Protein AF-0000000067517706 (afdb_homodimer)

Sequence (362 aa):
MAIKEAVRTGGRSARVQESIHRAVRDLLEAHDRAALSVPMIAAQAGVTPSTIYRRWGDLTTLLADAAIERLRPDTPIDQGSLRQDLLSWSEMYLDEMSSAPGRALMRDVAASTSGCVGKCAAMVREQLQIMIDRATERGEASPTADDLIDAIVAPMIYRILYSEAAPTLERVHQWVNRCLGMAIKEAVRTGGRSARVQESIHRAVRDLLEAHDRAALSVPMIAAQAGVTPSTIYRRWGDLTTLLADAAIERLRPDTPIDQGSLRQDLLSWSEMYLDEMSSAPGRALMRDVAASTSGCVGKCAAMVREQLQIMIDRATERGEASPTADDLIDAIVAPMIYRILYSEAAPTLERVHQWVNRCLG

Secondary structure (DSSP, 8-state):
--------HHHHHHHHHHHHHHHHHHHHHHS-GGG--HHHHHHHHTS-HHHHHHHHSSHHHHHHHHHHHHT-PPPPP--SSHHHHHHHHHHHHHHHHHSHHHHHHHHHHHH--STTHHHHHHHHHHHHHHHHHHHHHTT-----HHHHIIIIIHHHHHHHHHSSSPPPHHHHHHHHHHHH-/--------HHHHHHHHHHHHHHHHHHHHHHS-GGG--HHHHHHHHTS-HHHHHHHHSSHHHHHHHHHHHHTPPPPPP--SSHHHHHHHHHHHHHHHHHSHHHHHHHHHHHH--STTHHHHHHHHHHHHHHHHHHHHHTT-----HHHHIIIIIHHHHHHHHHSSSPPPHHHHHHHHHHHH-

Structure (mmCIF, N/CA/C/O backbone):
data_AF-0000000067517706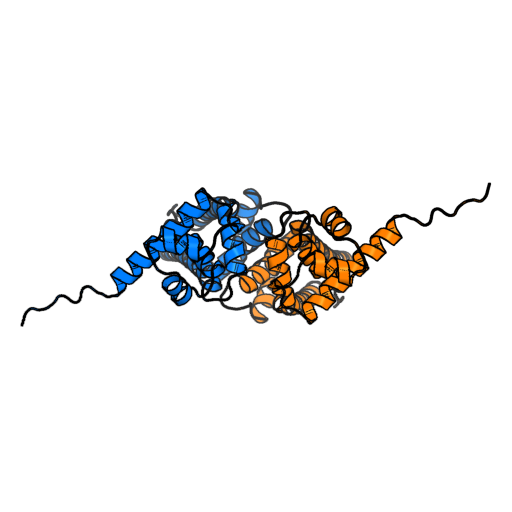-model_v1
#
loop_
_entity.id
_entity.type
_entity.pdbx_description
1 polymer 'Transcriptional regulator, putative'
#
loop_
_atom_site.group_PDB
_atom_site.id
_atom_site.type_symbol
_atom_site.label_atom_id
_atom_site.label_alt_id
_atom_site.label_comp_id
_atom_site.label_asym_id
_atom_site.label_entity_id
_atom_site.label_seq_id
_atom_site.pdbx_PDB_ins_code
_atom_site.Cartn_x
_atom_site.Cartn_y
_atom_site.Cartn_z
_atom_site.occupancy
_atom_site.B_iso_or_equiv
_atom_site.auth_seq_id
_atom_site.auth_comp_id
_atom_site.auth_asym_id
_atom_site.auth_atom_id
_atom_site.pdbx_PDB_model_num
ATOM 1 N N . MET A 1 1 ? -52.844 5.895 24.047 1 34.03 1 MET A N 1
ATOM 2 C CA . MET A 1 1 ? -51.406 6.188 24.141 1 34.03 1 MET A CA 1
ATOM 3 C C . MET A 1 1 ? -50.812 6.375 22.75 1 34.03 1 MET A C 1
ATOM 5 O O . MET A 1 1 ? -50.938 5.504 21.891 1 34.03 1 MET A O 1
ATOM 9 N N . ALA A 1 2 ? -50.656 7.57 22.25 1 35.88 2 ALA A N 1
ATOM 10 C CA . ALA A 1 2 ? -50.125 7.867 20.922 1 35.88 2 ALA A CA 1
ATOM 11 C C . ALA A 1 2 ? -48.844 7.086 20.656 1 35.88 2 ALA A C 1
ATOM 13 O O . ALA A 1 2 ? -47.969 6.98 21.516 1 35.88 2 ALA A O 1
ATOM 14 N N . ILE A 1 3 ? -48.812 6.059 20 1 33.69 3 ILE A N 1
ATOM 15 C CA . ILE A 1 3 ? -47.656 5.277 19.547 1 33.69 3 ILE A CA 1
ATOM 16 C C . ILE A 1 3 ? -46.625 6.199 18.891 1 33.69 3 ILE A C 1
ATOM 18 O O . ILE A 1 3 ? -46.875 6.781 17.844 1 33.69 3 ILE A O 1
ATOM 22 N N . LYS A 1 4 ? -46.062 7.207 19.594 1 37.25 4 LYS A N 1
ATOM 23 C CA . LYS A 1 4 ? -44.906 7.961 19.094 1 37.25 4 LYS A CA 1
ATOM 24 C C . LYS A 1 4 ? -44 7.082 18.234 1 37.25 4 LYS A C 1
ATOM 26 O O . LYS A 1 4 ? -43.469 6.094 18.719 1 37.25 4 LYS A O 1
ATOM 31 N N . GLU A 1 5 ? -44.281 6.785 17.078 1 35.19 5 GLU A N 1
ATOM 32 C CA . GLU A 1 5 ? -43.438 6.098 16.109 1 35.19 5 GLU A CA 1
ATOM 33 C C . GLU A 1 5 ? -41.969 6.508 16.281 1 35.19 5 GLU A C 1
ATOM 35 O O . GLU A 1 5 ? -41.656 7.695 16.219 1 35.19 5 GLU A O 1
ATOM 40 N N . ALA A 1 6 ? -41.156 5.93 17.203 1 38 6 ALA A N 1
ATOM 41 C CA . ALA A 1 6 ? -39.719 6.031 17.422 1 38 6 ALA A CA 1
ATOM 42 C C . ALA A 1 6 ? -39 6.316 16.109 1 38 6 ALA A C 1
ATOM 44 O O . ALA A 1 6 ? -38.938 5.469 15.219 1 38 6 ALA A O 1
ATOM 45 N N . VAL A 1 7 ? -39 7.414 15.414 1 41 7 VAL A N 1
ATOM 46 C CA . VAL A 1 7 ? -38.125 7.918 14.367 1 41 7 VAL A CA 1
ATOM 47 C C . VAL A 1 7 ? -36.688 7.387 14.594 1 41 7 VAL A C 1
ATOM 49 O O . VAL A 1 7 ? -36.062 7.684 15.617 1 41 7 VAL A O 1
ATOM 52 N N . ARG A 1 8 ? -36.25 6.227 14.32 1 43.03 8 ARG A N 1
ATOM 53 C CA . ARG A 1 8 ? -35.062 5.406 14.531 1 43.03 8 ARG A CA 1
ATOM 54 C C . ARG A 1 8 ? -33.812 6.246 14.422 1 43.03 8 ARG A C 1
ATOM 56 O O . ARG A 1 8 ? -33.594 6.949 13.43 1 43.03 8 ARG A O 1
ATOM 63 N N . THR A 1 9 ? -33.062 6.742 15.461 1 46.59 9 THR A N 1
ATOM 64 C CA . THR A 1 9 ? -31.766 7.352 15.758 1 46.59 9 THR A CA 1
ATOM 65 C C . THR A 1 9 ? -30.734 7.008 14.68 1 46.59 9 THR A C 1
ATOM 67 O O . THR A 1 9 ? -29.828 7.785 14.422 1 46.59 9 THR A O 1
ATOM 70 N N . GLY A 1 10 ? -30.797 5.84 13.969 1 54.91 10 GLY A N 1
ATOM 71 C CA . GLY A 1 10 ? -29.938 5.43 12.875 1 54.91 10 GLY A CA 1
ATOM 72 C C . GLY A 1 10 ? -30.047 6.332 11.656 1 54.91 10 GLY A C 1
ATOM 73 O O . GLY A 1 10 ? -29.062 6.566 10.961 1 54.91 10 GLY A O 1
ATOM 74 N N . GLY A 1 11 ? -31.156 6.91 11.445 1 67.88 11 GLY A N 1
ATOM 75 C CA . GLY A 1 11 ? -31.453 7.758 10.305 1 67.88 11 GLY A CA 1
ATOM 76 C C . GLY A 1 11 ? -30.797 9.117 10.383 1 67.88 11 GLY A C 1
ATOM 77 O O . GLY A 1 11 ? -30.203 9.578 9.398 1 67.88 11 GLY A O 1
ATOM 78 N N . ARG A 1 12 ? -30.891 9.727 11.617 1 70.75 12 ARG A N 1
ATOM 79 C CA . ARG A 1 12 ? -30.266 11.031 11.781 1 70.75 12 ARG A CA 1
ATOM 80 C C . ARG A 1 12 ? -28.75 10.938 11.672 1 70.75 12 ARG A C 1
ATOM 82 O O . ARG A 1 12 ? -28.109 11.758 11.008 1 70.75 12 ARG A O 1
ATOM 89 N N . SER A 1 13 ? -28.297 9.938 12.383 1 82.56 13 SER A N 1
ATOM 90 C CA . SER A 1 13 ? -26.859 9.711 12.359 1 82.56 13 SER A CA 1
ATOM 91 C C . SER A 1 13 ? -26.375 9.469 10.938 1 82.56 13 SER A C 1
ATOM 93 O O . SER A 1 13 ? -25.328 9.992 10.539 1 82.56 13 SER A O 1
ATOM 95 N N . ALA A 1 14 ? -27.219 8.797 10.242 1 86.25 14 ALA A N 1
ATOM 96 C CA . ALA A 1 14 ? -26.844 8.523 8.852 1 86.25 14 ALA A CA 1
ATOM 97 C C . ALA A 1 14 ? -26.906 9.789 8.008 1 86.25 14 ALA A C 1
ATOM 99 O O . ALA A 1 14 ? -26.062 10 7.137 1 86.25 14 ALA A O 1
ATOM 100 N N . ARG A 1 15 ? -27.844 10.57 8.266 1 87.38 15 ARG A N 1
ATOM 101 C CA . ARG A 1 15 ? -27.984 11.82 7.523 1 87.38 15 ARG A CA 1
ATOM 102 C C . ARG A 1 15 ? -26.828 12.766 7.82 1 87.38 15 ARG A C 1
ATOM 104 O O . ARG A 1 15 ? -26.297 13.422 6.914 1 87.38 15 ARG A O 1
ATOM 111 N N . VAL A 1 16 ? -26.438 12.852 9.047 1 90.81 16 VAL A N 1
ATOM 112 C CA . VAL A 1 16 ? -25.328 13.688 9.461 1 90.81 16 VAL A CA 1
ATOM 113 C C . VAL A 1 16 ? -24.031 13.195 8.812 1 90.81 16 VAL A C 1
ATOM 115 O O . VAL A 1 16 ? -23.25 13.984 8.281 1 90.81 16 VAL A O 1
ATOM 118 N N . GLN A 1 17 ? -23.875 11.906 8.797 1 91.31 17 GLN A N 1
ATOM 119 C CA . GLN A 1 17 ? -22.703 11.328 8.172 1 91.31 17 GLN A CA 1
ATOM 120 C C . GLN A 1 17 ? -22.656 11.648 6.684 1 91.31 17 GLN A C 1
ATOM 122 O O . GLN A 1 17 ? -21.594 12.008 6.152 1 91.31 17 GLN A O 1
ATOM 127 N N . GLU A 1 18 ? -23.781 11.531 6.109 1 92.69 18 GLU A N 1
ATOM 128 C CA . GLU A 1 18 ? -23.859 11.828 4.68 1 92.69 18 GLU A CA 1
ATOM 129 C C . GLU A 1 18 ? -23.531 13.289 4.398 1 92.69 18 GLU A C 1
ATOM 131 O O . GLU A 1 18 ? -22.844 13.602 3.426 1 92.69 18 GLU A O 1
ATOM 136 N N . SER A 1 19 ? -24.016 14.148 5.211 1 94.5 19 SER A N 1
ATOM 137 C CA . SER A 1 19 ? -23.734 15.57 5.035 1 94.5 19 SER A CA 1
ATOM 138 C C . SER A 1 19 ? -22.25 15.875 5.184 1 94.5 19 SER A C 1
ATOM 140 O O . SER A 1 19 ? -21.703 16.688 4.441 1 94.5 19 SER A O 1
ATOM 142 N N . ILE A 1 20 ? -21.656 15.203 6.09 1 95.94 20 ILE A N 1
ATOM 143 C CA . ILE A 1 20 ? -20.234 15.406 6.336 1 95.94 20 ILE A CA 1
ATOM 144 C C . ILE A 1 20 ? -19.438 14.836 5.168 1 95.94 20 ILE A C 1
ATOM 146 O O . ILE A 1 20 ? -18.484 15.477 4.695 1 95.94 20 ILE A O 1
ATOM 150 N N . HIS A 1 21 ? -19.812 13.703 4.684 1 95.06 21 HIS A N 1
ATOM 151 C CA . HIS A 1 21 ? -19.141 13.141 3.516 1 95.06 21 HIS A CA 1
ATOM 152 C C . HIS A 1 21 ? -19.281 14.047 2.303 1 95.06 21 HIS A C 1
ATOM 154 O O . HIS A 1 21 ? -18.328 14.25 1.552 1 95.06 21 HIS A O 1
ATOM 160 N N . ARG A 1 22 ? -20.422 14.555 2.131 1 95.19 22 ARG A N 1
ATOM 161 C CA . ARG A 1 22 ? -20.656 15.477 1.026 1 95.19 22 ARG A CA 1
ATOM 162 C C . ARG A 1 22 ? -19.797 16.734 1.169 1 95.19 22 ARG A C 1
ATOM 164 O O . ARG A 1 22 ? -19.234 17.219 0.188 1 95.19 22 ARG A O 1
ATOM 171 N N . ALA A 1 23 ? -19.719 17.234 2.35 1 96.88 23 ALA A N 1
ATOM 172 C CA . ALA A 1 23 ? -18.891 18.406 2.617 1 96.88 23 ALA A CA 1
ATOM 173 C C . ALA A 1 23 ? -17.438 18.125 2.25 1 96.88 23 ALA A C 1
ATOM 175 O O . ALA A 1 23 ? -16.766 18.969 1.646 1 96.88 23 ALA A O 1
ATOM 176 N N . VAL A 1 24 ? -16.969 16.969 2.666 1 95.5 24 VAL A N 1
ATOM 177 C CA . VAL A 1 24 ? -15.594 16.578 2.35 1 95.5 24 VAL A CA 1
ATOM 178 C C . VAL A 1 24 ? -15.391 16.578 0.836 1 95.5 24 VAL A C 1
ATOM 180 O O . VAL A 1 24 ? -14.43 17.156 0.329 1 95.5 24 VAL A O 1
ATOM 183 N N . ARG A 1 25 ? -16.297 15.984 0.111 1 92.69 25 ARG A N 1
ATOM 184 C CA . ARG A 1 25 ? -16.188 15.883 -1.342 1 92.69 25 ARG A CA 1
ATOM 185 C C . ARG A 1 25 ? -16.203 17.266 -1.986 1 92.69 25 ARG A C 1
ATOM 187 O O . ARG A 1 25 ? -15.367 17.547 -2.855 1 92.69 25 ARG A O 1
ATOM 194 N N . ASP A 1 26 ? -17.062 18.062 -1.538 1 94.88 26 ASP A N 1
ATOM 195 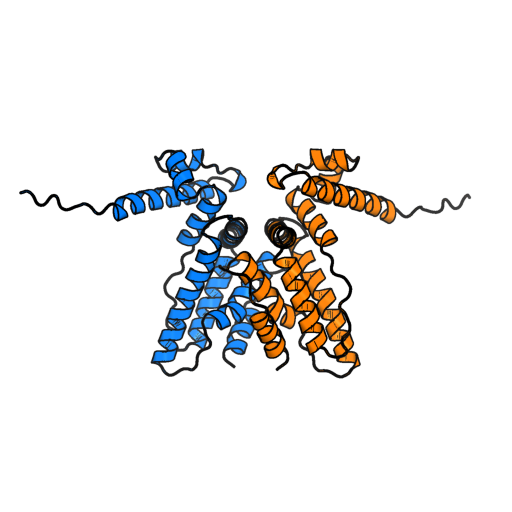C CA . ASP A 1 26 ? -17.188 19.406 -2.08 1 94.88 26 ASP A CA 1
ATOM 196 C C . ASP A 1 26 ? -15.922 20.219 -1.844 1 94.88 26 ASP A C 1
ATOM 198 O O . ASP A 1 26 ? -15.438 20.906 -2.744 1 94.88 26 ASP A O 1
ATOM 202 N N . LEU A 1 27 ? -15.422 20.156 -0.681 1 95.75 27 LEU A N 1
ATOM 203 C CA . LEU A 1 27 ? -14.227 20.906 -0.321 1 95.75 27 LEU A CA 1
ATOM 204 C C . LEU A 1 27 ? -13.016 20.422 -1.095 1 95.75 27 LEU A C 1
ATOM 206 O O . LEU A 1 27 ? -12.148 21.219 -1.482 1 95.75 27 LEU A O 1
ATOM 210 N N . LEU A 1 28 ? -12.953 19.125 -1.324 1 91 28 LEU A N 1
ATOM 211 C CA . LEU A 1 28 ? -11.82 18.562 -2.053 1 91 28 LEU A CA 1
ATOM 212 C C . LEU A 1 28 ? -11.875 18.953 -3.525 1 91 28 LEU A C 1
ATOM 214 O O . LEU A 1 28 ? -10.859 18.906 -4.227 1 91 28 LEU A O 1
ATOM 218 N N . GLU A 1 29 ? -13.023 19.219 -4.023 1 89.69 29 GLU A N 1
ATOM 219 C CA . GLU A 1 29 ? -13.164 19.719 -5.387 1 89.69 29 GLU A CA 1
ATOM 220 C C . GLU A 1 29 ? -12.672 21.156 -5.504 1 89.69 29 GLU A C 1
ATOM 222 O O . GLU A 1 29 ? -12.172 21.562 -6.555 1 89.69 29 GLU A O 1
ATOM 227 N N . ALA A 1 30 ? -12.734 21.844 -4.398 1 92.44 30 ALA A N 1
ATOM 228 C CA . ALA A 1 30 ? -12.461 23.281 -4.422 1 92.44 30 ALA A CA 1
ATOM 229 C C . ALA A 1 30 ? -11.078 23.578 -3.854 1 92.44 30 ALA A C 1
ATOM 231 O O . ALA A 1 30 ? -10.523 24.656 -4.102 1 92.44 30 ALA A O 1
ATOM 232 N N . HIS A 1 31 ? -10.562 22.703 -2.979 1 90.69 31 HIS A N 1
ATOM 233 C CA . HIS A 1 31 ? -9.312 22.922 -2.268 1 90.69 31 HIS A CA 1
ATOM 234 C C . HIS A 1 31 ? -8.375 21.734 -2.391 1 90.69 31 HIS A C 1
ATOM 236 O O . HIS A 1 31 ? -8.828 20.594 -2.584 1 90.69 31 HIS A O 1
ATOM 242 N N . ASP A 1 32 ? -7.152 22.109 -2.283 1 85.06 32 ASP A N 1
ATOM 243 C CA . ASP A 1 32 ? -6.184 21.031 -2.125 1 85.06 32 ASP A CA 1
ATOM 244 C C . ASP A 1 32 ? -6.387 20.312 -0.799 1 85.06 32 ASP A C 1
ATOM 246 O O . ASP A 1 32 ? -6.781 20.922 0.197 1 85.06 32 ASP A O 1
ATOM 250 N N . ARG A 1 33 ? -6.145 19.062 -0.827 1 83.31 33 ARG A N 1
ATOM 251 C CA . ARG A 1 33 ? -6.316 18.203 0.337 1 83.31 33 ARG A CA 1
ATOM 252 C C . ARG A 1 33 ? -5.605 18.781 1.558 1 83.31 33 ARG A C 1
ATOM 254 O O . ARG A 1 33 ? -6.145 18.75 2.668 1 83.31 33 ARG A O 1
ATOM 261 N N . ALA A 1 34 ? -4.438 19.266 1.339 1 77 34 ALA A N 1
ATOM 262 C CA . ALA A 1 34 ? -3.613 19.781 2.434 1 77 34 ALA A CA 1
ATOM 263 C C . ALA A 1 34 ? -4.254 21 3.078 1 77 34 ALA A C 1
ATOM 265 O O . ALA A 1 34 ? -3.908 21.375 4.203 1 77 34 ALA A O 1
ATOM 266 N N . ALA A 1 35 ? -5.141 21.594 2.455 1 88.12 35 ALA A N 1
ATOM 267 C CA . ALA A 1 35 ? -5.777 22.812 2.941 1 88.12 35 ALA A CA 1
ATOM 268 C C . ALA A 1 35 ? -7.023 22.5 3.766 1 88.12 35 ALA A C 1
ATOM 270 O O . ALA A 1 35 ? -7.578 23.375 4.426 1 88.12 35 ALA A O 1
ATOM 271 N N . LEU A 1 36 ? -7.422 21.266 3.725 1 92.81 36 LEU A N 1
ATOM 272 C CA . LEU A 1 36 ? -8.656 20.906 4.41 1 92.81 36 LEU A CA 1
ATOM 273 C C . LEU A 1 36 ? -8.422 20.766 5.91 1 92.81 36 LEU A C 1
ATOM 275 O O . LEU A 1 36 ? -7.379 20.25 6.336 1 92.81 36 LEU A O 1
ATOM 279 N N . SER A 1 37 ? -9.461 21.25 6.691 1 95 37 SER A N 1
ATOM 280 C CA . SER A 1 37 ? -9.445 21.078 8.141 1 95 37 SER A CA 1
ATOM 281 C C . SER A 1 37 ? -10.812 20.641 8.656 1 95 37 SER A C 1
ATOM 283 O O . SER A 1 37 ? -11.82 20.781 7.965 1 95 37 SER A O 1
ATOM 285 N N . VAL A 1 38 ? -10.789 20.156 9.844 1 95.69 38 VAL A N 1
ATOM 286 C CA . VAL A 1 38 ? -12.031 19.703 10.453 1 95.69 38 VAL A CA 1
ATOM 287 C C . VAL A 1 38 ? -12.984 20.875 10.617 1 95.69 38 VAL A C 1
ATOM 289 O O . VAL A 1 38 ? -14.172 20.781 10.281 1 95.69 38 VAL A O 1
ATOM 292 N N . PRO A 1 39 ? -12.508 22.047 11.023 1 96.62 39 PRO A N 1
ATOM 293 C CA . PRO A 1 39 ? -13.422 23.188 11.133 1 96.62 39 PRO A CA 1
ATOM 294 C C . PRO A 1 39 ? -14.039 23.578 9.797 1 96.62 39 PRO A C 1
ATOM 296 O O . PRO A 1 39 ? -15.234 23.891 9.727 1 96.62 39 PRO A O 1
ATOM 299 N N . MET A 1 40 ? -13.289 23.562 8.75 1 96.88 40 MET A N 1
ATOM 300 C CA . MET A 1 40 ? -13.797 23.844 7.41 1 96.88 40 MET A CA 1
ATOM 301 C C . MET A 1 40 ? -14.922 22.891 7.031 1 96.88 40 MET A C 1
ATOM 303 O O . MET A 1 40 ? -15.969 23.312 6.539 1 96.88 40 MET A O 1
ATOM 307 N N . ILE A 1 41 ? -14.703 21.609 7.289 1 97.62 41 ILE A N 1
ATOM 308 C CA . ILE A 1 41 ? -15.656 20.562 6.93 1 97.62 41 ILE A CA 1
ATOM 309 C C . ILE A 1 41 ? -16.922 20.688 7.773 1 97.62 41 ILE A C 1
ATOM 311 O O . ILE A 1 41 ? -18.031 20.578 7.262 1 97.62 41 ILE A O 1
ATOM 315 N N . ALA A 1 42 ? -16.719 20.922 9.047 1 97.69 42 ALA A N 1
ATOM 316 C CA . ALA A 1 42 ? -17.844 21.094 9.961 1 97.69 42 ALA A CA 1
ATOM 317 C C . ALA A 1 42 ? -18.734 22.25 9.531 1 97.69 42 ALA A C 1
ATOM 319 O O . ALA A 1 42 ? -19.953 22.109 9.492 1 97.69 42 ALA A O 1
ATOM 320 N N . ALA A 1 43 ? -18.125 23.344 9.242 1 97.38 43 ALA A N 1
ATOM 321 C CA . ALA A 1 43 ? -18.859 24.531 8.797 1 97.38 43 ALA A CA 1
ATOM 322 C C . ALA A 1 43 ? -19.656 24.234 7.535 1 97.38 43 ALA A C 1
ATOM 324 O O . ALA A 1 43 ? -20.844 24.578 7.445 1 97.38 43 ALA A O 1
ATOM 325 N N . GLN A 1 44 ? -19.047 23.609 6.594 1 96.88 44 GLN A N 1
ATOM 326 C CA . GLN A 1 44 ? -19.688 23.281 5.324 1 96.88 44 GLN A CA 1
ATOM 327 C C . GLN A 1 44 ? -20.844 22.312 5.531 1 96.88 44 GLN A C 1
ATOM 329 O O . GLN A 1 44 ? -21.859 22.391 4.828 1 96.88 44 GLN A O 1
ATOM 334 N N . ALA A 1 45 ? -20.719 21.422 6.43 1 96.88 45 ALA A N 1
ATOM 335 C CA . ALA A 1 45 ? -21.703 20.375 6.68 1 96.88 45 ALA A CA 1
ATOM 336 C C . ALA A 1 45 ? -22.797 20.875 7.625 1 96.88 45 ALA A C 1
ATOM 338 O O . ALA A 1 45 ? -23.812 20.203 7.805 1 96.88 45 ALA A O 1
ATOM 339 N N . GLY A 1 46 ? -22.562 21.969 8.297 1 96.5 46 GLY A N 1
ATOM 340 C CA . GLY A 1 46 ? -23.547 22.516 9.234 1 96.5 46 GLY A CA 1
ATOM 341 C C . GLY A 1 46 ? -23.547 21.781 10.562 1 96.5 46 GLY A C 1
ATOM 342 O O . GLY A 1 46 ? -24.625 21.547 11.141 1 96.5 46 GLY A O 1
ATOM 343 N N . VAL A 1 47 ? -22.406 21.328 10.953 1 96.75 47 VAL A N 1
ATOM 344 C CA . VAL A 1 47 ? -22.266 20.656 12.242 1 96.75 47 VAL A CA 1
ATOM 345 C C . VAL A 1 47 ? -21.125 21.281 13.039 1 96.75 47 VAL A C 1
ATOM 347 O O . VAL A 1 47 ? -20.453 22.203 12.555 1 96.75 47 VAL A O 1
ATOM 350 N N . THR A 1 48 ? -20.953 20.828 14.25 1 95.88 48 THR A N 1
ATOM 351 C CA . THR A 1 48 ? -19.828 21.281 15.062 1 95.88 48 THR A CA 1
ATOM 352 C C . THR A 1 48 ? -18.594 20.406 14.836 1 95.88 48 THR A C 1
ATOM 354 O O . THR A 1 48 ? -18.719 19.219 14.539 1 95.88 48 THR A O 1
ATOM 357 N N . PRO A 1 49 ? -17.422 21 15.016 1 96.75 49 PRO A N 1
ATOM 358 C CA . PRO A 1 49 ? -16.203 20.172 14.945 1 96.75 49 PRO A CA 1
ATOM 359 C C . PRO A 1 49 ? -16.219 19.016 15.93 1 96.75 49 PRO A C 1
ATOM 361 O O . PRO A 1 49 ? -15.711 17.938 15.617 1 96.75 49 PRO A O 1
ATOM 364 N N . SER A 1 50 ? -16.844 19.219 17.078 1 95.62 50 SER A N 1
ATOM 365 C CA . SER A 1 50 ? -16.922 18.156 18.078 1 95.62 50 SER A CA 1
ATOM 366 C C . SER A 1 50 ? -17.656 16.938 17.547 1 95.62 50 SER A C 1
ATOM 368 O O . SER A 1 50 ? -17.312 15.805 17.891 1 95.62 50 SER A O 1
ATOM 370 N N . THR A 1 51 ? -18.656 17.172 16.719 1 94.62 51 THR A N 1
ATOM 371 C CA . THR A 1 51 ? -19.406 16.094 16.078 1 94.62 51 THR A CA 1
ATOM 372 C C . THR A 1 51 ? -18.484 15.227 15.234 1 94.62 51 THR A C 1
ATOM 374 O O . THR A 1 51 ? -18.594 14 15.266 1 94.62 51 THR A O 1
ATOM 377 N N . ILE A 1 52 ? -17.562 15.836 14.516 1 94.94 52 ILE A N 1
ATOM 378 C CA . ILE A 1 52 ? -16.656 15.133 13.617 1 94.94 52 ILE A CA 1
ATOM 379 C C . ILE A 1 52 ? -15.594 14.398 14.438 1 94.94 52 ILE A C 1
ATOM 381 O O . ILE A 1 52 ? -15.305 13.227 14.18 1 94.94 52 ILE A O 1
ATOM 385 N N . TYR A 1 53 ? -15.062 15.055 15.461 1 93.56 53 TYR A N 1
ATOM 386 C CA . TYR A 1 53 ? -14.016 14.445 16.266 1 93.56 53 TYR A CA 1
ATOM 387 C C . TYR A 1 53 ? -14.547 13.25 17.047 1 93.56 53 TYR A C 1
ATOM 389 O O . TYR A 1 53 ? -13.828 12.266 17.25 1 93.56 53 TYR A O 1
ATOM 397 N N . ARG A 1 54 ? -15.789 13.367 17.453 1 92.81 54 ARG A N 1
ATOM 398 C CA . ARG A 1 54 ? -16.391 12.273 18.188 1 92.81 54 ARG A CA 1
ATOM 399 C C . ARG A 1 54 ? -16.547 11.031 17.312 1 92.81 54 ARG A C 1
ATOM 401 O O . ARG A 1 54 ? -16.344 9.906 17.766 1 92.81 54 ARG A O 1
ATOM 408 N N . ARG A 1 55 ? -16.844 11.242 16.062 1 90.62 55 ARG A N 1
ATOM 409 C CA . ARG A 1 55 ? -17.156 10.125 15.18 1 90.62 55 ARG A CA 1
ATOM 410 C C . ARG A 1 55 ? -15.898 9.562 14.531 1 90.62 55 ARG A C 1
ATOM 412 O O . ARG A 1 55 ? -15.773 8.344 14.359 1 90.62 55 ARG A O 1
ATOM 419 N N . TRP A 1 56 ? -14.93 10.398 14.164 1 91.88 56 TRP A N 1
ATOM 420 C CA . TRP A 1 56 ? -13.812 9.914 13.367 1 91.88 56 TRP A CA 1
ATOM 421 C C . TRP A 1 56 ? -12.492 10.102 14.102 1 91.88 56 TRP A C 1
ATOM 423 O O . TRP A 1 56 ? -11.477 9.508 13.734 1 91.88 56 TRP A O 1
ATOM 433 N N . GLY A 1 57 ? -12.508 10.945 15.086 1 89.81 57 GLY A N 1
ATOM 434 C CA . GLY A 1 57 ? -11.305 11.172 15.875 1 89.81 57 GLY A CA 1
ATOM 435 C C . GLY A 1 57 ? -10.336 12.141 15.219 1 89.81 57 GLY A C 1
ATOM 436 O O . GLY A 1 57 ? -9.82 13.047 15.875 1 89.81 57 GLY A O 1
ATOM 437 N N . ASP A 1 58 ? -10.047 11.977 13.898 1 88.5 58 ASP A N 1
ATOM 438 C CA . ASP A 1 58 ? -9.109 12.867 13.227 1 88.5 58 ASP A CA 1
ATOM 439 C C . ASP A 1 58 ? -9.492 13.07 11.766 1 88.5 58 ASP A C 1
ATOM 441 O O . ASP A 1 58 ? -10.367 12.367 11.242 1 88.5 58 ASP A O 1
ATOM 445 N N . LEU A 1 59 ? -8.867 14.047 11.164 1 90.62 59 LEU A N 1
ATOM 446 C CA . LEU A 1 59 ? -9.164 14.43 9.789 1 90.62 59 LEU A CA 1
ATOM 447 C C . LEU A 1 59 ? -8.859 13.281 8.828 1 90.62 59 LEU A C 1
ATOM 449 O O . LEU A 1 59 ? -9.641 13.008 7.918 1 90.62 59 LEU A O 1
ATOM 453 N N . THR A 1 60 ? -7.754 12.609 9.039 1 86.5 60 THR A N 1
ATOM 454 C CA . THR A 1 60 ? -7.309 11.555 8.133 1 86.5 60 THR A CA 1
ATOM 455 C C . THR A 1 60 ? -8.32 10.414 8.086 1 86.5 60 THR A C 1
ATOM 457 O O . THR A 1 60 ? -8.641 9.906 7.012 1 86.5 60 THR A O 1
ATOM 460 N N . THR A 1 61 ? -8.812 10.039 9.188 1 89.5 61 THR A N 1
ATOM 461 C CA . THR A 1 61 ? -9.82 8.984 9.273 1 89.5 61 THR A CA 1
ATOM 462 C C . THR A 1 61 ? -11.117 9.414 8.594 1 89.5 61 THR A C 1
ATOM 464 O O . THR A 1 61 ? -11.758 8.625 7.902 1 89.5 61 THR A O 1
ATOM 467 N N . LEU A 1 62 ? -11.484 10.633 8.812 1 92.25 62 LEU A N 1
ATOM 468 C CA . LEU A 1 62 ? -12.664 11.164 8.148 1 92.25 62 LEU A CA 1
ATOM 469 C C . LEU A 1 62 ? -12.492 11.148 6.633 1 92.25 62 LEU A C 1
ATOM 471 O O . LEU A 1 62 ? -13.383 10.695 5.91 1 92.25 62 LEU A O 1
ATOM 475 N N . LEU A 1 63 ? -11.391 11.609 6.18 1 91.19 63 LEU A N 1
ATOM 476 C CA . LEU A 1 63 ? -11.133 11.648 4.742 1 91.19 63 LEU A CA 1
ATOM 477 C C . LEU A 1 63 ? -11.133 10.25 4.148 1 91.19 63 LEU A C 1
ATOM 479 O O . LEU A 1 63 ? -11.672 10.023 3.062 1 91.19 63 LEU A O 1
ATOM 483 N N . ALA A 1 64 ? -10.516 9.328 4.828 1 89.12 64 ALA A N 1
ATOM 484 C CA . ALA A 1 64 ? -10.516 7.941 4.383 1 89.12 64 ALA A CA 1
ATOM 485 C C . ALA A 1 64 ? -11.938 7.398 4.27 1 89.12 64 ALA A C 1
ATOM 487 O O . ALA A 1 64 ? -12.289 6.77 3.268 1 89.12 64 ALA A O 1
ATOM 488 N N . ASP A 1 65 ? -12.688 7.66 5.25 1 89.81 65 ASP A N 1
ATOM 489 C CA . ASP A 1 65 ? -14.062 7.172 5.285 1 89.81 65 ASP A CA 1
ATOM 490 C C . ASP A 1 65 ? -14.891 7.777 4.152 1 89.81 65 ASP A C 1
ATOM 492 O O . ASP A 1 65 ? -15.664 7.074 3.494 1 89.81 65 ASP A O 1
ATOM 496 N N . ALA A 1 66 ? -14.75 9.039 3.955 1 90.81 66 ALA A N 1
ATOM 497 C CA . ALA A 1 66 ? -15.445 9.719 2.867 1 90.81 66 ALA A CA 1
ATOM 498 C C . ALA A 1 66 ? -15.016 9.164 1.511 1 90.81 66 ALA A C 1
ATOM 500 O O . ALA A 1 66 ? -15.836 9.016 0.604 1 90.81 66 ALA A O 1
ATOM 501 N N . ALA A 1 67 ? -13.789 8.914 1.348 1 88.56 67 ALA A N 1
ATOM 502 C CA . ALA A 1 67 ? -13.266 8.383 0.092 1 88.56 67 ALA A CA 1
ATOM 503 C C . ALA A 1 67 ? -13.797 6.98 -0.176 1 88.56 67 ALA A C 1
ATOM 505 O O . ALA A 1 67 ? -14.148 6.648 -1.312 1 88.56 67 ALA A O 1
ATOM 506 N N . ILE A 1 68 ? -13.836 6.176 0.842 1 87 68 ILE A N 1
ATOM 507 C CA . ILE A 1 68 ? -14.367 4.82 0.717 1 87 68 ILE A CA 1
ATOM 508 C C . ILE A 1 68 ? -15.812 4.875 0.233 1 87 68 ILE A C 1
ATOM 510 O O . ILE A 1 68 ? -16.203 4.125 -0.664 1 87 68 ILE A O 1
ATOM 514 N N . GLU A 1 69 ? -16.484 5.781 0.812 1 86.5 69 GLU A N 1
ATOM 515 C CA . GLU A 1 69 ? -17.891 5.934 0.419 1 86.5 69 GLU A CA 1
ATOM 516 C C . GLU A 1 69 ? -18 6.41 -1.025 1 86.5 69 GLU A C 1
ATOM 518 O O . GLU A 1 69 ? -18.859 5.93 -1.775 1 86.5 69 GLU A O 1
ATOM 523 N N . ARG A 1 70 ? -17.203 7.285 -1.365 1 83.94 70 ARG A N 1
ATOM 524 C CA . ARG A 1 70 ? -17.234 7.867 -2.703 1 83.94 70 ARG A CA 1
ATOM 525 C C . ARG A 1 70 ? -16.859 6.832 -3.76 1 83.94 70 ARG A C 1
ATOM 527 O O . ARG A 1 70 ? -17.422 6.832 -4.859 1 83.94 70 ARG A O 1
ATOM 534 N N . LEU A 1 71 ? -15.914 5.996 -3.443 1 81.88 71 LEU A N 1
ATOM 535 C CA . LEU A 1 71 ? -15.367 5.074 -4.434 1 81.88 71 LEU A CA 1
ATOM 536 C C . LEU A 1 71 ? -15.992 3.688 -4.285 1 81.88 71 LEU A C 1
ATOM 538 O O . LEU A 1 71 ? -15.445 2.703 -4.785 1 81.88 71 LEU A O 1
ATOM 542 N N . ARG A 1 72 ? -17.062 3.654 -3.488 1 79.88 72 ARG A N 1
ATOM 543 C CA . ARG A 1 72 ? -17.766 2.381 -3.363 1 79.88 72 ARG A CA 1
ATOM 544 C C . ARG A 1 72 ? -18.219 1.873 -4.727 1 79.88 72 ARG A C 1
ATOM 546 O O . ARG A 1 72 ? -18.953 2.564 -5.438 1 79.88 72 ARG A O 1
ATOM 553 N N . PRO A 1 73 ? -17.641 0.771 -5.055 1 73.44 73 PRO A N 1
ATOM 554 C CA . PRO A 1 73 ? -17.969 0.284 -6.395 1 73.44 73 PRO A CA 1
ATOM 555 C C . PRO A 1 73 ? -19.406 -0.189 -6.52 1 73.44 73 PRO A C 1
ATOM 557 O O . PRO A 1 73 ? -20.031 -0.585 -5.527 1 73.44 73 PRO A O 1
ATOM 560 N N . ASP A 1 74 ? -19.844 -0.094 -7.727 1 78.75 74 ASP A N 1
ATOM 561 C CA . ASP A 1 74 ? -21.094 -0.752 -8.062 1 78.75 74 ASP A CA 1
ATOM 562 C C . ASP A 1 74 ? -20.969 -2.271 -7.98 1 78.75 74 ASP A C 1
ATOM 564 O O . ASP A 1 74 ? -19.844 -2.799 -7.941 1 78.75 74 ASP A O 1
ATOM 568 N N . THR A 1 75 ? -22.141 -2.922 -7.828 1 85.5 75 THR A N 1
ATOM 569 C CA . THR A 1 75 ? -22.156 -4.379 -7.914 1 85.5 75 THR A CA 1
ATOM 570 C C . THR A 1 75 ? -21.453 -4.848 -9.18 1 85.5 75 THR A C 1
ATOM 572 O O . THR A 1 75 ? -21.672 -4.301 -10.266 1 85.5 75 THR A O 1
ATOM 575 N N . PRO A 1 76 ? -20.594 -5.852 -9.039 1 91.38 76 PRO A N 1
ATOM 576 C CA . PRO A 1 76 ? -19.891 -6.348 -10.227 1 91.38 76 PRO A CA 1
ATOM 577 C C . PRO A 1 76 ? -20.844 -6.844 -11.312 1 91.38 76 PRO A C 1
ATOM 579 O O . PRO A 1 76 ? -21.875 -7.445 -11 1 91.38 76 PRO A O 1
ATOM 582 N N . ILE A 1 77 ? -20.5 -6.594 -12.484 1 88.94 77 ILE A N 1
ATOM 583 C CA . ILE A 1 77 ? -21.281 -7.035 -13.633 1 88.94 77 ILE A CA 1
ATOM 584 C C . ILE A 1 77 ? -21.172 -8.555 -13.789 1 88.94 77 ILE A C 1
ATOM 586 O O . ILE A 1 77 ? -20.078 -9.109 -13.641 1 88.94 77 ILE A O 1
ATOM 590 N N . ASP A 1 78 ? -22.266 -9.133 -14.055 1 93.69 78 ASP A N 1
ATOM 591 C CA . ASP A 1 78 ? -22.281 -10.57 -14.32 1 93.69 78 ASP A CA 1
ATOM 592 C C . ASP A 1 78 ? -22.078 -10.852 -15.805 1 93.69 78 ASP A C 1
ATOM 594 O O . ASP A 1 78 ? -22.984 -10.625 -16.609 1 93.69 78 ASP A O 1
ATOM 598 N N . GLN A 1 79 ? -20.938 -11.32 -16.156 1 93.69 79 GLN A N 1
ATOM 599 C CA . GLN A 1 79 ? -20.609 -11.594 -17.547 1 93.69 79 GLN A CA 1
ATOM 600 C C . GLN A 1 79 ? -20.828 -13.07 -17.891 1 93.69 79 GLN A C 1
ATOM 602 O O . GLN A 1 79 ? -20.562 -13.5 -19 1 93.69 79 GLN A O 1
ATOM 607 N N . GLY A 1 80 ? -21.203 -13.844 -16.906 1 93.56 80 GLY A N 1
ATOM 608 C CA . GLY A 1 80 ? -21.562 -15.234 -17.172 1 93.56 80 GLY A CA 1
ATOM 609 C C . GLY A 1 80 ? -20.422 -16.203 -16.859 1 93.56 80 GLY A C 1
ATOM 610 O O . GLY A 1 80 ? -20.578 -17.406 -17.031 1 93.56 80 GLY A O 1
ATOM 611 N N . SER A 1 81 ? -19.25 -15.727 -16.562 1 96.38 81 SER A N 1
ATOM 612 C CA . SER A 1 81 ? -18.141 -16.562 -16.109 1 96.38 81 SER A CA 1
ATOM 613 C C . SER A 1 81 ? -17.266 -15.82 -15.109 1 96.38 81 SER A C 1
ATOM 615 O O . SER A 1 81 ? -17.094 -14.602 -15.195 1 96.38 81 SER A O 1
ATOM 617 N N . LEU A 1 82 ? -16.75 -16.562 -14.188 1 96.94 82 LEU A N 1
ATOM 618 C CA . LEU A 1 82 ? -15.898 -15.961 -13.164 1 96.94 82 LEU A CA 1
ATOM 619 C C . LEU A 1 82 ? -14.727 -15.227 -13.797 1 96.94 82 LEU A C 1
ATOM 621 O O . LEU A 1 82 ? -14.375 -14.125 -13.367 1 96.94 82 LEU A O 1
ATOM 625 N N . ARG A 1 83 ? -14.109 -15.875 -14.812 1 97.19 83 ARG A N 1
ATOM 626 C CA . ARG A 1 83 ? -12.969 -15.266 -15.492 1 97.19 83 ARG A CA 1
ATOM 627 C C . ARG A 1 83 ? -13.344 -13.906 -16.078 1 97.19 83 ARG A C 1
ATOM 629 O O . ARG A 1 83 ? -12.656 -12.906 -15.828 1 97.19 83 ARG A O 1
ATOM 636 N N . GLN A 1 84 ? -14.414 -13.867 -16.812 1 96.69 84 GLN A N 1
ATOM 637 C CA . GLN A 1 84 ? -14.828 -12.625 -17.438 1 96.69 84 GLN A CA 1
ATOM 638 C C . GLN A 1 84 ? -15.266 -11.594 -16.406 1 96.69 84 GLN A C 1
ATOM 640 O O . GLN A 1 84 ? -15.023 -10.398 -16.562 1 96.69 84 GLN A O 1
ATOM 645 N N . ASP A 1 85 ? -15.945 -12.039 -15.352 1 97.06 85 ASP A N 1
ATOM 646 C CA . ASP A 1 85 ? -16.312 -11.148 -14.25 1 97.06 85 ASP A CA 1
ATOM 647 C C . ASP A 1 85 ? -15.086 -10.508 -13.617 1 97.06 85 ASP A C 1
ATOM 649 O O . ASP A 1 85 ? -15.047 -9.297 -13.406 1 97.06 85 ASP A O 1
ATOM 653 N N . LEU A 1 86 ? -14.086 -11.312 -13.359 1 97.69 86 LEU A N 1
ATOM 654 C CA . LEU A 1 86 ? -12.867 -10.844 -12.703 1 97.69 86 LEU A CA 1
ATOM 655 C C . LEU A 1 86 ? -12.086 -9.906 -13.617 1 97.69 86 LEU A C 1
ATOM 657 O O . LEU A 1 86 ? -11.523 -8.906 -13.164 1 97.69 86 LEU A O 1
ATOM 661 N N . LEU A 1 87 ? -12.039 -10.234 -14.898 1 97.5 87 LEU A N 1
ATOM 662 C CA . LEU A 1 87 ? -11.336 -9.375 -15.844 1 97.5 87 LEU A CA 1
ATOM 663 C C . LEU A 1 87 ? -11.984 -7.996 -15.906 1 97.5 87 LEU A C 1
ATOM 665 O O . LEU A 1 87 ? -11.297 -6.977 -15.766 1 97.5 87 LEU A O 1
ATOM 669 N N . SER A 1 88 ? -13.297 -7.965 -16.047 1 96.12 88 SER A N 1
ATOM 670 C CA . SER A 1 88 ? -14.023 -6.703 -16.125 1 96.12 88 SER A CA 1
ATOM 671 C C . SER A 1 88 ? -13.891 -5.914 -14.82 1 96.12 88 SER A C 1
ATOM 673 O O . SER A 1 88 ? -13.625 -4.711 -14.844 1 96.12 88 SER A O 1
ATOM 675 N N . TRP A 1 89 ? -14.086 -6.566 -13.773 1 96.5 89 TRP A N 1
ATOM 676 C CA . TRP A 1 89 ? -13.992 -5.938 -12.461 1 96.5 89 TRP A CA 1
ATOM 677 C C . TRP A 1 89 ? -12.602 -5.375 -12.219 1 96.5 89 TRP A C 1
ATOM 679 O O . TRP A 1 89 ? -12.453 -4.242 -11.758 1 96.5 89 TRP A O 1
ATOM 689 N N . SER A 1 90 ? -11.57 -6.164 -12.555 1 97.25 90 SER A N 1
ATOM 690 C CA . SER A 1 90 ? -10.195 -5.746 -12.281 1 97.25 90 SER A CA 1
ATOM 691 C C . SER A 1 90 ? -9.797 -4.551 -13.141 1 97.25 90 SER A C 1
ATOM 693 O O . SER A 1 90 ? -9.023 -3.695 -12.703 1 97.25 90 SER A O 1
ATOM 695 N N . GLU A 1 91 ? -10.281 -4.488 -14.328 1 96.19 91 GLU A N 1
ATOM 696 C CA . GLU A 1 91 ? -10.016 -3.344 -15.188 1 96.19 91 GLU A CA 1
ATOM 697 C C . GLU A 1 91 ? -10.609 -2.064 -14.617 1 96.19 91 GLU A C 1
ATOM 699 O O . GLU A 1 91 ? -9.961 -1.016 -14.609 1 96.19 91 GLU A O 1
ATOM 704 N N . MET A 1 92 ? -11.82 -2.223 -14.172 1 94.06 92 MET A N 1
ATOM 705 C CA . MET A 1 92 ? -12.484 -1.074 -13.555 1 94.06 92 MET A CA 1
ATOM 706 C C . MET A 1 92 ? -11.773 -0.66 -12.273 1 94.06 92 MET A C 1
ATOM 708 O O . MET A 1 92 ? -11.586 0.531 -12.016 1 94.06 92 MET A O 1
ATOM 712 N N . TYR A 1 93 ? -11.414 -1.643 -11.516 1 94.94 93 TYR A N 1
ATOM 713 C CA . TYR A 1 93 ? -10.711 -1.388 -10.266 1 94.94 93 TYR A CA 1
ATOM 714 C C . TYR A 1 93 ? -9.375 -0.697 -10.523 1 94.94 93 TYR A C 1
ATOM 716 O O . TYR A 1 93 ? -9.008 0.242 -9.812 1 94.94 93 TYR A O 1
ATOM 724 N N . LEU A 1 94 ? -8.633 -1.13 -11.516 1 96.44 94 LEU A N 1
ATOM 725 C CA . LEU A 1 94 ? -7.367 -0.517 -11.906 1 96.44 94 LEU A CA 1
ATOM 726 C C . LEU A 1 94 ? -7.562 0.956 -12.25 1 96.44 94 LEU A C 1
ATOM 728 O O . LEU A 1 94 ? -6.812 1.812 -11.781 1 96.44 94 LEU A O 1
ATOM 732 N N . ASP A 1 95 ? -8.531 1.233 -13.055 1 94.38 95 ASP A N 1
ATOM 733 C CA . ASP A 1 95 ? -8.82 2.604 -13.461 1 94.38 95 ASP A CA 1
ATOM 734 C C . ASP A 1 95 ? -9.133 3.482 -12.258 1 94.38 95 ASP A C 1
ATOM 736 O O . ASP A 1 95 ? -8.602 4.586 -12.125 1 94.38 95 ASP A O 1
ATOM 740 N N . GLU A 1 96 ? -9.898 2.984 -11.367 1 92.25 96 GLU A N 1
ATOM 741 C CA . GLU A 1 96 ? -10.32 3.73 -10.188 1 92.25 96 GLU A CA 1
ATOM 742 C C . GLU A 1 96 ? -9.141 4.004 -9.258 1 92.25 96 GLU A C 1
ATOM 744 O O . GLU A 1 96 ? -8.914 5.141 -8.844 1 92.25 96 GLU A O 1
ATOM 749 N N . MET A 1 97 ? -8.359 3.014 -8.992 1 93.81 97 MET A N 1
ATOM 750 C CA . MET A 1 97 ? -7.301 3.135 -7.996 1 93.81 97 MET A CA 1
ATOM 751 C C . MET A 1 97 ? -6.09 3.859 -8.57 1 93.81 97 MET A C 1
ATOM 753 O O . MET A 1 97 ? -5.27 4.395 -7.824 1 93.81 97 MET A O 1
ATOM 757 N N . SER A 1 98 ? -5.961 3.859 -9.906 1 93.81 98 SER A N 1
ATOM 758 C CA . SER A 1 98 ? -4.859 4.578 -10.539 1 93.81 98 SER A CA 1
ATOM 759 C C . SER A 1 98 ? -5.152 6.074 -10.625 1 93.81 98 SER A C 1
ATOM 761 O O . SER A 1 98 ? -4.258 6.871 -10.906 1 93.81 98 SER A O 1
ATOM 763 N N . SER A 1 99 ? -6.359 6.477 -10.398 1 90.19 99 SER A N 1
ATOM 764 C CA . SER A 1 99 ? -6.742 7.883 -10.445 1 90.19 99 SER A CA 1
ATOM 765 C C . SER A 1 99 ? -6.191 8.648 -9.25 1 90.19 99 SER A C 1
ATOM 767 O O . SER A 1 99 ? -5.738 8.039 -8.273 1 90.19 99 SER A O 1
ATOM 769 N N . ALA A 1 100 ? -6.215 9.961 -9.375 1 87.62 100 ALA A N 1
ATOM 770 C CA . ALA A 1 100 ? -5.742 10.805 -8.281 1 87.62 100 ALA A CA 1
ATOM 771 C C . ALA A 1 100 ? -6.562 10.57 -7.02 1 87.62 100 ALA A C 1
ATOM 773 O O . ALA A 1 100 ? -6.008 10.352 -5.941 1 87.62 100 ALA A O 1
ATOM 774 N N . PRO A 1 101 ? -7.918 10.492 -7.078 1 86.5 101 PRO A N 1
ATOM 775 C CA . PRO A 1 101 ? -8.711 10.211 -5.875 1 86.5 101 PRO A CA 1
ATOM 776 C C . PRO A 1 101 ? -8.461 8.812 -5.32 1 86.5 101 PRO A C 1
ATOM 778 O O . PRO A 1 101 ? -8.477 8.617 -4.102 1 86.5 101 PRO A O 1
ATOM 781 N N . GLY A 1 102 ? -8.328 7.863 -6.191 1 90.69 102 GLY A N 1
ATOM 782 C CA . GLY A 1 102 ? -8.039 6.516 -5.734 1 90.69 102 GLY A CA 1
ATOM 783 C C . GLY A 1 102 ? -6.734 6.414 -4.961 1 90.69 102 GLY A C 1
ATOM 784 O O . GLY A 1 102 ? -6.688 5.805 -3.893 1 90.69 102 GLY A O 1
ATOM 785 N N . ARG A 1 103 ? -5.703 7.008 -5.492 1 89.88 103 ARG A N 1
ATOM 786 C CA . ARG A 1 103 ? -4.414 7.031 -4.816 1 89.88 103 ARG A CA 1
ATOM 787 C C . ARG A 1 103 ? -4.508 7.758 -3.479 1 89.88 103 ARG A C 1
ATOM 789 O O . ARG A 1 103 ? -3.936 7.312 -2.48 1 89.88 103 ARG A O 1
ATOM 796 N N . ALA A 1 104 ? -5.172 8.844 -3.467 1 86.56 104 ALA A N 1
ATOM 797 C CA . ALA A 1 104 ? -5.371 9.602 -2.232 1 86.56 104 ALA A CA 1
ATOM 798 C C . ALA A 1 104 ? -6.105 8.766 -1.19 1 86.56 104 ALA A C 1
ATOM 800 O O . ALA A 1 104 ? -5.773 8.805 -0.004 1 86.56 104 ALA A O 1
ATOM 801 N N . LEU A 1 105 ? -7.105 8.039 -1.648 1 87.62 105 LEU A N 1
ATOM 802 C CA . LEU A 1 105 ? -7.848 7.148 -0.762 1 87.62 105 LEU A CA 1
ATOM 803 C C . LEU A 1 105 ? -6.91 6.148 -0.092 1 87.62 105 LEU A C 1
ATOM 805 O O . LEU A 1 105 ? -6.934 5.992 1.131 1 87.62 105 LEU A O 1
ATOM 809 N N . MET A 1 106 ? -6.109 5.52 -0.876 1 90.44 106 MET A N 1
ATOM 810 C CA . MET A 1 106 ? -5.215 4.492 -0.347 1 90.44 106 MET A CA 1
ATOM 811 C C . MET A 1 106 ? -4.219 5.094 0.637 1 90.44 106 MET A C 1
ATOM 813 O O . MET A 1 106 ? -3.908 4.484 1.662 1 90.44 106 MET A O 1
ATOM 817 N N . ARG A 1 107 ? -3.793 6.25 0.354 1 87.81 107 ARG A N 1
ATOM 818 C CA . ARG A 1 107 ? -2.873 6.938 1.258 1 87.81 107 ARG A CA 1
ATOM 819 C C . ARG A 1 107 ? -3.559 7.281 2.576 1 87.81 107 ARG A C 1
ATOM 821 O O . ARG A 1 107 ? -2.975 7.109 3.648 1 87.81 107 ARG A O 1
ATOM 828 N N . ASP A 1 108 ? -4.742 7.762 2.459 1 85.25 108 ASP A N 1
ATOM 829 C CA . ASP A 1 108 ? -5.492 8.141 3.652 1 85.25 108 ASP A CA 1
ATOM 830 C C . ASP A 1 108 ? -5.781 6.93 4.531 1 85.25 108 ASP A C 1
ATOM 832 O O . ASP A 1 108 ? -5.699 7.012 5.758 1 85.25 108 ASP A O 1
ATOM 836 N N . VAL A 1 109 ? -6.125 5.918 3.887 1 87.5 109 VAL A N 1
ATOM 837 C CA . VAL A 1 109 ? -6.426 4.703 4.637 1 87.5 109 VAL A CA 1
ATOM 838 C C . VAL A 1 109 ? -5.168 4.199 5.336 1 87.5 109 VAL A C 1
ATOM 840 O O . VAL A 1 109 ? -5.195 3.871 6.523 1 87.5 109 VAL A O 1
ATOM 843 N N . ALA A 1 110 ? -4.082 4.184 4.652 1 86.44 110 ALA A N 1
ATOM 844 C CA . ALA A 1 110 ? -2.818 3.732 5.23 1 86.44 110 ALA A CA 1
ATOM 845 C C . ALA A 1 110 ? -2.4 4.625 6.395 1 86.44 110 ALA A C 1
ATOM 847 O O . ALA A 1 110 ? -1.762 4.156 7.344 1 86.44 110 ALA A O 1
ATOM 848 N N . ALA A 1 111 ? -2.764 5.832 6.328 1 81.5 111 ALA A N 1
ATOM 849 C CA . ALA A 1 111 ? -2.355 6.809 7.332 1 81.5 111 ALA A CA 1
ATOM 850 C C . ALA A 1 111 ? -3.33 6.828 8.508 1 81.5 111 ALA A C 1
ATOM 852 O O . ALA A 1 111 ? -3.029 7.387 9.562 1 81.5 111 ALA A O 1
ATOM 853 N N . SER A 1 112 ? -4.434 6.305 8.266 1 78.81 112 SER A N 1
ATOM 854 C CA . SER A 1 112 ? -5.484 6.387 9.273 1 78.81 112 SER A CA 1
ATOM 855 C C . SER A 1 112 ? -5.133 5.559 10.508 1 78.81 112 SER A C 1
ATOM 857 O O . SER A 1 112 ? -4.434 4.551 10.406 1 78.81 112 SER A O 1
ATOM 859 N N . THR A 1 113 ? -5.223 6.027 11.648 1 64.88 113 THR A N 1
ATOM 860 C CA . THR A 1 113 ? -4.938 5.367 12.914 1 64.88 113 THR A CA 1
ATOM 861 C C . THR A 1 113 ? -6.117 4.504 13.359 1 64.88 113 THR A C 1
ATOM 863 O O . THR A 1 113 ? -5.977 3.662 14.242 1 64.88 113 THR A O 1
ATOM 866 N N . SER A 1 114 ? -7.254 4.773 12.914 1 64 114 SER A N 1
ATOM 867 C CA . SER A 1 114 ? -8.453 4.133 13.445 1 64 114 SER A CA 1
ATOM 868 C C . SER A 1 114 ? -9.07 3.186 12.422 1 64 114 SER A C 1
ATOM 870 O O . SER A 1 114 ? -8.484 2.934 11.367 1 64 114 SER A O 1
ATOM 872 N N . GLY A 1 115 ? -10.336 2.732 12.555 1 60.38 115 GLY A N 1
ATOM 873 C CA . GLY A 1 115 ? -11.352 1.798 12.086 1 60.38 115 GLY A CA 1
ATOM 874 C C . GLY A 1 115 ? -11.461 1.748 10.578 1 60.38 115 GLY A C 1
ATOM 875 O O . GLY A 1 115 ? -12.305 1.03 10.031 1 60.38 115 GLY A O 1
ATOM 876 N N . CYS A 1 116 ? -10.43 2.494 9.805 1 69.62 116 CYS A N 1
ATOM 877 C CA . CYS A 1 116 ? -10.711 2.469 8.375 1 69.62 116 CYS A CA 1
ATOM 878 C C . CYS A 1 116 ? -9.852 1.42 7.672 1 69.62 116 CYS A C 1
ATOM 880 O O . CYS A 1 116 ? -10.172 0.996 6.562 1 69.62 116 CYS A O 1
ATOM 882 N N . VAL A 1 117 ? -8.703 1.005 8.188 1 65.88 117 VAL A N 1
ATOM 883 C CA . VAL A 1 117 ? -7.785 0.097 7.504 1 65.88 117 VAL A CA 1
ATOM 884 C C . VAL A 1 117 ? -8.531 -1.171 7.09 1 65.88 117 VAL A C 1
ATOM 886 O O . VAL A 1 117 ? -8.453 -1.592 5.93 1 65.88 117 VAL A O 1
ATOM 889 N N . GLY A 1 118 ? -9.43 -1.633 7.766 1 80.5 118 GLY A N 1
ATOM 890 C CA . GLY A 1 118 ? -10.164 -2.855 7.48 1 80.5 118 GLY A CA 1
ATOM 891 C C . GLY A 1 118 ? -11.375 -2.633 6.598 1 80.5 118 GLY A C 1
ATOM 892 O O . GLY A 1 118 ? -11.82 -3.549 5.906 1 80.5 118 GLY A O 1
ATOM 893 N N . LYS A 1 119 ? -11.695 -1.465 6.402 1 80.56 119 LYS A N 1
ATOM 894 C CA . LYS A 1 119 ? -12.922 -1.191 5.66 1 80.56 119 LYS A CA 1
ATOM 895 C C . LYS A 1 119 ? -12.695 -1.316 4.156 1 80.56 119 LYS A C 1
ATOM 897 O O . LYS A 1 119 ? -13.539 -1.852 3.438 1 80.56 119 LYS A O 1
ATOM 902 N N . CYS A 1 120 ? -11.578 -0.779 3.672 1 80.5 120 CYS A N 1
ATOM 903 C CA . CYS A 1 120 ? -11.273 -0.856 2.246 1 80.5 120 CYS A CA 1
ATOM 904 C C . CYS A 1 120 ? -11.156 -2.307 1.792 1 80.5 120 CYS A C 1
ATOM 906 O O . CYS A 1 120 ? -11.773 -2.705 0.807 1 80.5 120 CYS A O 1
ATOM 908 N N . ALA A 1 121 ? -10.43 -3.061 2.555 1 85.12 121 ALA A N 1
ATOM 909 C CA . ALA A 1 121 ? -10.25 -4.473 2.221 1 85.12 121 ALA A CA 1
ATOM 910 C C . ALA A 1 121 ? -11.578 -5.223 2.295 1 85.12 121 ALA A C 1
ATOM 912 O O . ALA A 1 121 ? -11.836 -6.117 1.483 1 85.12 121 ALA A O 1
ATOM 913 N N . ALA A 1 122 ? -12.367 -4.848 3.252 1 87.56 122 ALA A N 1
ATOM 914 C CA . ALA A 1 122 ? -13.664 -5.5 3.414 1 87.56 122 ALA A CA 1
ATOM 915 C C . ALA A 1 122 ? -14.578 -5.211 2.225 1 87.56 122 ALA A C 1
ATOM 917 O O . ALA A 1 122 ? -15.305 -6.094 1.766 1 87.56 122 ALA A O 1
ATOM 918 N N . MET A 1 123 ? -14.547 -4.02 1.807 1 87.5 123 MET A N 1
ATOM 919 C CA . MET A 1 123 ? -15.352 -3.637 0.65 1 87.5 123 MET A CA 1
ATOM 920 C C . MET A 1 123 ? -14.938 -4.43 -0.585 1 87.5 123 MET A C 1
ATOM 922 O O . MET A 1 123 ? -15.789 -4.926 -1.325 1 87.5 123 MET A O 1
ATOM 926 N N . VAL A 1 124 ? -13.641 -4.555 -0.854 1 92.25 124 VAL A N 1
ATOM 927 C CA . VAL A 1 124 ? -13.133 -5.332 -1.978 1 92.25 124 VAL A CA 1
ATOM 928 C C . VAL A 1 124 ? -13.547 -6.793 -1.829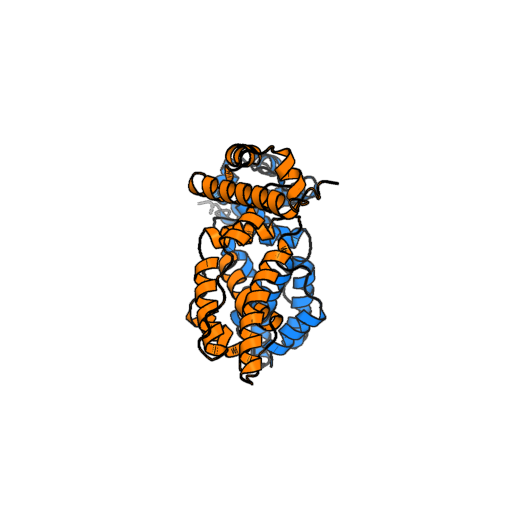 1 92.25 124 VAL A C 1
ATOM 930 O O . VAL A 1 124 ? -14.016 -7.414 -2.789 1 92.25 124 VAL A O 1
ATOM 933 N N . ARG A 1 125 ? -13.445 -7.273 -0.634 1 93.19 125 ARG A N 1
ATOM 934 C CA . ARG A 1 125 ? -13.805 -8.664 -0.355 1 93.19 125 ARG A CA 1
ATOM 935 C C . ARG A 1 125 ? -15.273 -8.922 -0.678 1 93.19 125 ARG A C 1
ATOM 937 O O . ARG A 1 125 ? -15.609 -9.961 -1.247 1 93.19 125 ARG A O 1
ATOM 944 N N . GLU A 1 126 ? -16.047 -8.008 -0.305 1 92.56 126 GLU A N 1
ATOM 945 C CA . GLU A 1 126 ? -17.484 -8.148 -0.564 1 92.56 126 GLU A CA 1
ATOM 946 C C . GLU A 1 126 ? -17.766 -8.242 -2.061 1 92.56 126 GLU A C 1
ATOM 948 O O . GLU A 1 126 ? -18.562 -9.062 -2.498 1 92.56 126 GLU A O 1
ATOM 953 N N . GLN A 1 127 ? -17.141 -7.402 -2.768 1 94.12 127 GLN A N 1
ATOM 954 C CA . GLN A 1 127 ? -17.328 -7.422 -4.215 1 94.12 127 GLN A CA 1
ATOM 955 C C . GLN A 1 127 ? -16.844 -8.742 -4.812 1 94.12 127 GLN A C 1
ATOM 957 O O . GLN A 1 127 ? -17.516 -9.328 -5.656 1 94.12 127 GLN A O 1
ATOM 962 N N . LEU A 1 128 ? -15.734 -9.188 -4.422 1 96.44 128 LEU A N 1
ATOM 963 C CA . LEU A 1 128 ? -15.18 -10.445 -4.914 1 96.44 128 LEU A CA 1
ATOM 964 C C . LEU A 1 128 ? -16.062 -11.617 -4.516 1 96.44 128 LEU A C 1
ATOM 966 O O . LEU A 1 128 ? -16.281 -12.539 -5.305 1 96.44 128 LEU A O 1
ATOM 970 N N . GLN A 1 129 ? -16.609 -11.523 -3.283 1 96.62 129 GLN A N 1
ATOM 971 C CA . GLN A 1 129 ? -17.469 -12.602 -2.803 1 96.62 129 GLN A CA 1
ATOM 972 C C . GLN A 1 129 ? -18.734 -12.719 -3.643 1 96.62 129 GLN A C 1
ATOM 974 O O . GLN A 1 129 ? -19.234 -13.82 -3.857 1 96.62 129 GLN A O 1
ATOM 979 N N . ILE A 1 130 ? -19.25 -11.633 -4.098 1 96.31 130 ILE A N 1
ATOM 980 C CA . ILE A 1 130 ? -20.422 -11.641 -4.977 1 96.31 130 ILE A CA 1
ATOM 981 C C . ILE A 1 130 ? -20.109 -12.438 -6.238 1 96.31 130 ILE A C 1
ATOM 983 O O . ILE A 1 130 ? -20.906 -13.289 -6.652 1 96.31 130 ILE A O 1
ATOM 987 N N . MET A 1 131 ? -18.984 -12.195 -6.852 1 96.94 131 MET A N 1
ATOM 988 C CA . MET A 1 131 ? -18.594 -12.883 -8.078 1 96.94 131 MET A CA 1
ATOM 989 C C . MET A 1 131 ? -18.328 -14.359 -7.812 1 96.94 131 MET A C 1
ATOM 991 O O . MET A 1 131 ? -18.688 -15.211 -8.625 1 96.94 131 MET A O 1
ATOM 995 N N . ILE A 1 132 ? -17.703 -14.672 -6.691 1 97.5 132 ILE A N 1
ATOM 996 C CA . ILE A 1 132 ? -17.406 -16.047 -6.305 1 97.5 132 ILE A CA 1
ATOM 997 C C . ILE A 1 132 ? -18.719 -16.812 -6.09 1 97.5 132 ILE A C 1
ATOM 999 O O . ILE A 1 132 ? -18.844 -17.953 -6.547 1 97.5 132 ILE A O 1
ATOM 1003 N N . ASP A 1 133 ? -19.641 -16.234 -5.363 1 97.06 133 ASP A N 1
ATOM 1004 C CA . ASP A 1 133 ? -20.922 -16.875 -5.094 1 97.06 133 ASP A CA 1
ATOM 1005 C C . ASP A 1 133 ? -21.656 -17.203 -6.391 1 97.06 133 ASP A C 1
ATOM 1007 O O . ASP A 1 133 ? -22.219 -18.297 -6.535 1 97.06 133 ASP A O 1
ATOM 1011 N N . ARG A 1 134 ? -21.641 -16.297 -7.316 1 96.19 134 ARG A N 1
ATOM 1012 C CA . ARG A 1 134 ? -22.25 -16.531 -8.625 1 96.19 134 ARG A CA 1
ATOM 1013 C C . ARG A 1 134 ? -21.578 -17.719 -9.328 1 96.19 134 ARG A C 1
ATOM 1015 O O . ARG A 1 134 ? -22.266 -18.562 -9.906 1 96.19 134 ARG A O 1
ATOM 1022 N N . ALA A 1 135 ? -20.266 -17.688 -9.312 1 96.5 135 ALA A N 1
ATOM 1023 C CA . ALA A 1 135 ? -19.516 -18.766 -9.93 1 96.5 135 ALA A CA 1
ATOM 1024 C C . ALA A 1 135 ? -19.859 -20.109 -9.305 1 96.5 135 ALA A C 1
ATOM 1026 O O . ALA A 1 135 ? -20.016 -21.109 -10.008 1 96.5 135 ALA A O 1
ATOM 1027 N N . THR A 1 136 ? -19.938 -20.125 -8 1 95.81 136 THR A N 1
ATOM 1028 C CA . THR A 1 136 ? -20.297 -21.344 -7.27 1 95.81 136 THR A CA 1
ATOM 1029 C C . THR A 1 136 ? -21.688 -21.844 -7.688 1 95.81 136 THR A C 1
ATOM 1031 O O . THR A 1 136 ? -21.891 -23.031 -7.879 1 95.81 136 THR A O 1
ATOM 1034 N N . GLU A 1 137 ? -22.609 -20.953 -7.801 1 95.62 137 GLU A N 1
ATOM 1035 C CA . GLU A 1 137 ? -23.953 -21.281 -8.234 1 95.62 137 GLU A CA 1
ATOM 1036 C C . GLU A 1 137 ? -23.953 -21.906 -9.625 1 95.62 137 GLU A C 1
ATOM 1038 O O . GLU A 1 137 ? -24.781 -22.766 -9.922 1 95.62 137 GLU A O 1
ATOM 1043 N N . ARG A 1 138 ? -23.016 -21.516 -10.461 1 95.44 138 ARG A N 1
ATOM 1044 C CA . ARG A 1 138 ? -22.891 -22.031 -11.812 1 95.44 138 ARG A CA 1
ATOM 1045 C C . ARG A 1 138 ? -22.094 -23.328 -11.828 1 95.44 138 ARG A C 1
ATOM 1047 O O . ARG A 1 138 ? -21.875 -23.938 -12.883 1 95.44 138 ARG A O 1
ATOM 1054 N N . GLY A 1 139 ? -21.453 -23.688 -10.672 1 95.56 139 GLY A N 1
ATOM 1055 C CA . GLY A 1 139 ? -20.656 -24.906 -10.57 1 95.56 139 GLY A CA 1
ATOM 1056 C C . GLY A 1 139 ? -19.203 -24.703 -10.922 1 95.56 139 GLY A C 1
ATOM 1057 O O . GLY A 1 139 ? -18.469 -25.672 -11.156 1 95.56 139 GLY A O 1
ATOM 1058 N N . GLU A 1 140 ? -18.734 -23.438 -11.016 1 94.94 140 GLU A N 1
ATOM 1059 C CA . GLU A 1 140 ? -17.344 -23.125 -11.312 1 94.94 140 GLU A CA 1
ATOM 1060 C C . GLU A 1 140 ? -16.484 -23.219 -10.047 1 94.94 140 GLU A C 1
ATOM 1062 O O . GLU A 1 140 ? -16.922 -22.812 -8.969 1 94.94 140 GLU A O 1
ATOM 1067 N N . ALA A 1 141 ? -15.359 -23.781 -10.266 1 93.38 141 ALA A N 1
ATOM 1068 C CA . ALA A 1 141 ? -14.383 -23.688 -9.188 1 93.38 141 ALA A CA 1
ATOM 1069 C C . ALA A 1 141 ? -13.852 -22.266 -9.047 1 93.38 141 ALA A C 1
ATOM 1071 O O . ALA A 1 141 ? -13.617 -21.578 -10.039 1 93.38 141 ALA A O 1
ATOM 1072 N N . SER A 1 142 ? -13.789 -21.812 -7.891 1 93.88 142 SER A N 1
ATOM 1073 C CA . SER A 1 142 ? -13.312 -20.453 -7.637 1 93.88 142 SER A CA 1
ATOM 1074 C C . SER A 1 142 ? -12.312 -20.422 -6.484 1 93.88 142 SER A C 1
ATOM 1076 O O . SER A 1 142 ? -12.477 -21.141 -5.492 1 93.88 142 SER A O 1
ATOM 1078 N N . PRO A 1 143 ? -11.273 -19.672 -6.582 1 95.38 143 PRO A N 1
ATOM 1079 C CA . PRO A 1 143 ? -10.469 -19.375 -5.391 1 95.38 143 PRO A CA 1
ATOM 1080 C C . PRO A 1 143 ? -11.25 -18.594 -4.332 1 95.38 143 PRO A C 1
ATOM 1082 O O . PRO A 1 143 ? -12.383 -18.172 -4.578 1 95.38 143 PRO A O 1
ATOM 1085 N N . THR A 1 144 ? -10.68 -18.484 -3.141 1 95.56 144 THR A N 1
ATOM 1086 C CA . THR A 1 144 ? -11.312 -17.672 -2.102 1 95.56 144 THR A CA 1
ATOM 1087 C C . THR A 1 144 ? -11.125 -16.188 -2.381 1 95.56 144 THR A C 1
ATOM 1089 O O . THR A 1 144 ? -10.266 -15.797 -3.178 1 95.56 144 THR A O 1
ATOM 1092 N N . ALA A 1 145 ? -11.938 -15.375 -1.733 1 95.94 145 ALA A N 1
ATOM 1093 C CA . ALA A 1 145 ? -11.789 -13.93 -1.856 1 95.94 145 ALA A CA 1
ATOM 1094 C C . ALA A 1 145 ? -10.398 -13.484 -1.418 1 95.94 145 ALA A C 1
ATOM 1096 O O . ALA A 1 145 ? -9.789 -12.617 -2.053 1 95.94 145 ALA A O 1
ATOM 1097 N N . ASP A 1 146 ? -9.867 -14.086 -0.375 1 93.88 146 ASP A N 1
ATOM 1098 C CA . ASP A 1 146 ? -8.539 -13.75 0.125 1 93.88 146 ASP A CA 1
ATOM 1099 C C . ASP A 1 146 ? -7.465 -14.078 -0.909 1 93.88 146 ASP A C 1
ATOM 1101 O O . ASP A 1 146 ? -6.508 -13.32 -1.083 1 93.88 146 ASP A O 1
ATOM 1105 N N . ASP A 1 147 ? -7.664 -15.195 -1.578 1 95.19 147 ASP A N 1
ATOM 1106 C CA . ASP A 1 147 ? -6.723 -15.57 -2.627 1 95.19 147 ASP A CA 1
ATOM 1107 C C . ASP A 1 147 ? -6.746 -14.57 -3.775 1 95.19 147 ASP A C 1
ATOM 1109 O O . ASP A 1 147 ? -5.699 -14.227 -4.328 1 95.19 147 ASP A O 1
ATOM 1113 N N . LEU A 1 148 ? -7.926 -14.156 -4.109 1 96.75 148 LEU A N 1
ATOM 1114 C CA . LEU A 1 148 ? -8.062 -13.195 -5.203 1 96.75 148 LEU A CA 1
ATOM 1115 C C . LEU A 1 148 ? -7.492 -11.836 -4.812 1 96.75 148 LEU A C 1
ATOM 1117 O O . LEU A 1 148 ? -6.891 -11.156 -5.641 1 96.75 148 LEU A O 1
ATOM 1121 N N . ILE A 1 149 ? -7.672 -11.43 -3.584 1 96.25 149 ILE A N 1
ATOM 1122 C CA . ILE A 1 149 ? -7.078 -10.195 -3.096 1 96.25 149 ILE A CA 1
ATOM 1123 C C . ILE A 1 149 ? -5.555 -10.281 -3.188 1 96.25 149 ILE A C 1
ATOM 1125 O O . ILE A 1 149 ? -4.91 -9.383 -3.73 1 96.25 149 ILE A O 1
ATOM 1129 N N . ASP A 1 150 ? -4.984 -11.352 -2.756 1 96.06 150 ASP A N 1
ATOM 1130 C CA . ASP A 1 150 ? -3.537 -11.523 -2.752 1 96.06 150 ASP A CA 1
ATOM 1131 C C . ASP A 1 150 ? -2.982 -11.539 -4.176 1 96.06 150 ASP A C 1
ATOM 1133 O O . ASP A 1 150 ? -1.891 -11.031 -4.43 1 96.06 150 ASP A O 1
ATOM 1137 N N . ALA A 1 151 ? -3.756 -12.07 -5.07 1 96.5 151 ALA A N 1
ATOM 1138 C CA . ALA A 1 151 ? -3.225 -12.367 -6.398 1 96.5 151 ALA A CA 1
ATOM 1139 C C . ALA A 1 151 ? -3.447 -11.195 -7.348 1 96.5 151 ALA A C 1
ATOM 1141 O O . ALA A 1 151 ? -2.713 -11.031 -8.328 1 96.5 151 ALA A O 1
ATOM 1142 N N . ILE A 1 152 ? -4.496 -10.438 -7.102 1 97.69 152 ILE A N 1
ATOM 1143 C CA . ILE A 1 152 ? -4.883 -9.43 -8.086 1 97.69 152 ILE A CA 1
ATOM 1144 C C . ILE A 1 152 ? -4.82 -8.039 -7.449 1 97.69 152 ILE A C 1
ATOM 1146 O O . ILE A 1 152 ? -4.078 -7.176 -7.91 1 97.69 152 ILE A O 1
ATOM 1150 N N . VAL A 1 153 ? -5.539 -7.84 -6.34 1 97.06 153 VAL A N 1
ATOM 1151 C CA . VAL A 1 153 ? -5.73 -6.527 -5.73 1 97.06 153 VAL A CA 1
ATOM 1152 C C . VAL A 1 153 ? -4.414 -6.039 -5.137 1 97.06 153 VAL A C 1
ATOM 1154 O O . VAL A 1 153 ? -3.994 -4.906 -5.391 1 97.06 153 VAL A O 1
ATOM 1157 N N . ALA A 1 154 ? -3.77 -6.926 -4.379 1 96.94 154 ALA A N 1
ATOM 1158 C CA . ALA A 1 154 ? -2.555 -6.551 -3.658 1 96.94 154 ALA A CA 1
ATOM 1159 C C . ALA A 1 154 ? -1.45 -6.133 -4.625 1 96.94 154 ALA A C 1
ATOM 1161 O O . ALA A 1 154 ? -0.89 -5.043 -4.5 1 96.94 154 ALA A O 1
ATOM 1162 N N . PRO A 1 155 ? -1.13 -6.941 -5.621 1 97.25 155 PRO A N 1
ATOM 1163 C CA . PRO A 1 155 ? -0.084 -6.477 -6.535 1 97.25 155 PRO A CA 1
ATOM 1164 C C . PRO A 1 155 ? -0.495 -5.227 -7.312 1 97.25 155 PRO A C 1
ATOM 1166 O O . PRO A 1 155 ? 0.354 -4.398 -7.652 1 97.25 155 PRO A O 1
ATOM 1169 N N . MET A 1 156 ? -1.719 -5.047 -7.59 1 97.12 156 MET A N 1
ATOM 1170 C CA . MET A 1 156 ? -2.195 -3.855 -8.289 1 97.12 156 MET A CA 1
ATOM 1171 C C . MET A 1 156 ? -1.938 -2.602 -7.461 1 97.12 156 MET A C 1
ATOM 1173 O O . MET A 1 156 ? -1.332 -1.645 -7.949 1 97.12 156 MET A O 1
ATOM 1177 N N . ILE A 1 157 ? -2.379 -2.627 -6.227 1 95.62 157 ILE A N 1
ATOM 1178 C CA . ILE A 1 157 ? -2.227 -1.479 -5.34 1 95.62 157 ILE A CA 1
ATOM 1179 C C . ILE A 1 157 ? -0.744 -1.231 -5.066 1 95.62 157 ILE A C 1
ATOM 1181 O O . ILE A 1 157 ? -0.291 -0.084 -5.059 1 95.62 157 ILE A O 1
ATOM 1185 N N . TYR A 1 158 ? 0.022 -2.277 -4.883 1 95.38 158 TYR A N 1
ATOM 1186 C CA . TYR A 1 158 ? 1.456 -2.146 -4.648 1 95.38 158 TYR A CA 1
ATOM 1187 C C . TYR A 1 158 ? 2.137 -1.435 -5.812 1 95.38 158 TYR A C 1
ATOM 1189 O O . TYR A 1 158 ? 2.918 -0.504 -5.605 1 95.38 158 TYR A O 1
ATOM 1197 N N . ARG A 1 159 ? 1.86 -1.843 -7.031 1 94.06 159 ARG A N 1
ATOM 1198 C CA . ARG A 1 159 ? 2.5 -1.245 -8.195 1 94.06 159 ARG A CA 1
ATOM 1199 C C . ARG A 1 159 ? 2.037 0.194 -8.398 1 94.06 159 ARG A C 1
ATOM 1201 O O . ARG A 1 159 ? 2.824 1.056 -8.797 1 94.06 159 ARG A O 1
ATOM 1208 N N . ILE A 1 160 ? 0.816 0.441 -8.156 1 93.06 160 ILE A N 1
ATOM 1209 C CA . ILE A 1 160 ? 0.277 1.787 -8.312 1 93.06 160 ILE A CA 1
ATOM 1210 C C . ILE A 1 160 ? 0.985 2.74 -7.355 1 93.06 160 ILE A C 1
ATOM 1212 O O . ILE A 1 160 ? 1.342 3.859 -7.734 1 93.06 160 ILE A O 1
ATOM 1216 N N . LEU A 1 161 ? 1.249 2.275 -6.109 1 91.69 161 LEU A N 1
ATOM 1217 C CA . LEU A 1 161 ? 1.694 3.195 -5.07 1 91.69 161 LEU A CA 1
ATOM 1218 C C . LEU A 1 161 ? 3.213 3.178 -4.941 1 91.69 161 LEU A C 1
ATOM 1220 O O . LEU A 1 161 ? 3.818 4.172 -4.535 1 91.69 161 LEU A O 1
ATOM 1224 N N . TYR A 1 162 ? 3.877 2.08 -5.273 1 90.88 162 TYR A N 1
ATOM 1225 C CA . TYR A 1 162 ? 5.266 1.933 -4.852 1 90.88 162 TYR A CA 1
ATOM 1226 C C . TYR A 1 162 ? 6.176 1.666 -6.047 1 90.88 162 TYR A C 1
ATOM 1228 O O . TYR A 1 162 ? 7.398 1.665 -5.914 1 90.88 162 TYR A O 1
ATOM 1236 N N . SER A 1 163 ? 5.629 1.354 -7.152 1 87.44 163 SER A N 1
ATOM 1237 C CA . SER A 1 163 ? 6.438 1.111 -8.336 1 87.44 163 SER A CA 1
ATOM 1238 C C . SER A 1 163 ? 6.512 2.354 -9.219 1 87.44 163 SER A C 1
ATOM 1240 O O . SER A 1 163 ? 5.824 3.344 -8.969 1 87.44 163 SER A O 1
ATOM 1242 N N . GLU A 1 164 ? 7.336 2.27 -10.172 1 80 164 GLU A N 1
ATOM 1243 C CA . GLU A 1 164 ? 7.539 3.406 -11.07 1 80 164 GLU A CA 1
ATOM 1244 C C . GLU A 1 164 ? 6.336 3.621 -11.977 1 80 164 GLU A C 1
ATOM 1246 O O . GLU A 1 164 ? 6.086 4.738 -12.43 1 80 164 GLU A O 1
ATOM 1251 N N . ALA A 1 165 ? 5.715 2.518 -12.25 1 82.06 165 ALA A N 1
ATOM 1252 C CA . ALA A 1 165 ? 4.555 2.625 -13.125 1 82.06 165 ALA A CA 1
ATOM 1253 C C . ALA A 1 165 ? 3.418 1.728 -12.648 1 82.06 165 ALA A C 1
ATOM 1255 O O . ALA A 1 165 ? 3.66 0.648 -12.102 1 82.06 165 ALA A O 1
ATOM 1256 N N . ALA A 1 166 ? 2.189 2.266 -12.961 1 87.31 166 ALA A N 1
ATOM 1257 C CA . ALA A 1 166 ? 1.023 1.412 -12.742 1 87.31 166 ALA A CA 1
ATOM 1258 C C . ALA A 1 166 ? 1.081 0.171 -13.633 1 87.31 166 ALA A C 1
ATOM 1260 O O . ALA A 1 166 ? 1.754 0.169 -14.664 1 87.31 166 ALA A O 1
ATOM 1261 N N . PRO A 1 167 ? 0.411 -0.87 -13.156 1 94.5 167 PRO A N 1
ATOM 1262 C CA . PRO A 1 167 ? 0.434 -2.066 -14.008 1 94.5 167 PRO A CA 1
ATOM 1263 C C . PRO A 1 167 ? -0.302 -1.867 -15.328 1 94.5 167 PRO A C 1
ATOM 1265 O O . PRO A 1 167 ? -1.257 -1.089 -15.398 1 94.5 167 PRO A O 1
ATOM 1268 N N . THR A 1 168 ? 0.183 -2.57 -16.312 1 94.81 168 THR A N 1
ATOM 1269 C CA . THR A 1 168 ? -0.527 -2.598 -17.594 1 94.81 168 THR A CA 1
ATOM 1270 C C . THR A 1 168 ? -1.75 -3.506 -17.516 1 94.81 168 THR A C 1
ATOM 1272 O O . THR A 1 168 ? -1.833 -4.367 -16.625 1 94.81 168 THR A O 1
ATOM 1275 N N . LEU A 1 169 ? -2.65 -3.271 -18.438 1 95.69 169 LEU A N 1
ATOM 1276 C CA . LEU A 1 169 ? -3.812 -4.148 -18.516 1 95.69 169 LEU A CA 1
ATOM 1277 C C . LEU A 1 169 ? -3.385 -5.59 -18.781 1 95.69 169 LEU A C 1
ATOM 1279 O O . LEU A 1 169 ? -3.979 -6.523 -18.234 1 95.69 169 LEU A O 1
ATOM 1283 N N . GLU A 1 170 ? -2.404 -5.738 -19.547 1 96.06 170 GLU A N 1
ATOM 1284 C CA . GLU A 1 170 ? -1.886 -7.07 -19.844 1 96.06 170 GLU A CA 1
ATOM 1285 C C . GLU A 1 170 ? -1.431 -7.781 -18.562 1 96.06 170 GLU A C 1
ATOM 1287 O O . GLU A 1 170 ? -1.714 -8.969 -18.375 1 96.06 170 GLU A O 1
ATOM 1292 N N . ARG A 1 171 ? -0.774 -7.062 -17.719 1 96 171 ARG A N 1
ATOM 1293 C CA . ARG A 1 171 ? -0.306 -7.641 -16.453 1 96 171 ARG A CA 1
ATOM 1294 C C . ARG A 1 171 ? -1.479 -8.023 -15.562 1 96 171 ARG A C 1
ATOM 1296 O O . ARG A 1 171 ? -1.458 -9.07 -14.922 1 96 171 ARG A O 1
ATOM 1303 N N . VAL A 1 172 ? -2.477 -7.215 -15.547 1 97.56 172 VAL A N 1
ATOM 1304 C CA . VAL A 1 172 ? -3.67 -7.484 -14.758 1 97.56 172 VAL A CA 1
ATOM 1305 C C . VAL A 1 172 ? -4.348 -8.758 -15.25 1 97.56 172 VAL A C 1
ATOM 1307 O O . VAL A 1 172 ? -4.742 -9.609 -14.453 1 97.56 172 VAL A O 1
ATOM 1310 N N . HIS A 1 173 ? -4.441 -8.891 -16.547 1 97.5 173 HIS A N 1
ATOM 1311 C CA . HIS A 1 173 ? -5.039 -10.086 -17.125 1 97.5 173 HIS A CA 1
ATOM 1312 C C . HIS A 1 173 ? -4.227 -11.328 -16.781 1 97.5 173 HIS A C 1
ATOM 1314 O O . HIS A 1 173 ? -4.793 -12.398 -16.547 1 97.5 173 HIS A O 1
ATOM 1320 N N . GLN A 1 174 ? -2.951 -11.164 -16.766 1 96.12 174 GLN A N 1
ATOM 1321 C CA . GLN A 1 174 ? -2.09 -12.281 -16.375 1 96.12 174 GLN A CA 1
ATOM 1322 C C . GLN A 1 174 ? -2.355 -12.711 -14.945 1 96.12 174 GLN A C 1
ATOM 1324 O O . GLN A 1 174 ? -2.381 -13.914 -14.648 1 96.12 174 GLN A O 1
ATOM 1329 N N . TRP A 1 175 ? -2.535 -11.742 -14.047 1 96.88 175 TRP A N 1
ATOM 1330 C CA . TRP A 1 175 ? -2.846 -12.078 -12.664 1 96.88 175 TRP A CA 1
ATOM 1331 C C . TRP A 1 175 ? -4.148 -12.867 -12.57 1 96.88 175 TRP A C 1
ATOM 1333 O O . TRP A 1 175 ? -4.215 -13.891 -11.891 1 96.88 175 TRP A O 1
ATOM 1343 N N . VAL A 1 176 ? -5.16 -12.406 -13.258 1 97.44 176 VAL A N 1
ATOM 1344 C CA . VAL A 1 176 ? -6.473 -13.039 -13.234 1 97.44 176 VAL A CA 1
ATOM 1345 C C . VAL A 1 176 ? -6.363 -14.469 -13.766 1 97.44 176 VAL A C 1
ATOM 1347 O O . VAL A 1 176 ? -6.848 -15.414 -13.133 1 97.44 176 VAL A O 1
ATOM 1350 N N . ASN A 1 177 ? -5.672 -14.664 -14.867 1 95.62 177 ASN A N 1
ATOM 1351 C CA . ASN A 1 177 ? -5.555 -15.977 -15.492 1 95.62 177 ASN A CA 1
ATOM 1352 C C . ASN A 1 177 ? -4.754 -16.938 -14.625 1 95.62 177 ASN A C 1
ATOM 1354 O O . ASN A 1 177 ? -5.098 -18.125 -14.523 1 95.62 177 ASN A O 1
ATOM 1358 N N . ARG A 1 178 ? -3.795 -16.438 -14.008 1 91.5 178 ARG A N 1
ATOM 1359 C CA . ARG A 1 178 ? -2.955 -17.281 -13.164 1 91.5 178 ARG A CA 1
ATOM 1360 C C . ARG A 1 178 ? -3.734 -17.797 -11.953 1 91.5 178 ARG A C 1
ATOM 1362 O O . ARG A 1 178 ? -3.553 -18.938 -11.531 1 91.5 178 ARG A O 1
ATOM 1369 N N . CYS A 1 179 ? -4.555 -16.969 -11.391 1 91 179 CYS A N 1
ATOM 1370 C CA . CYS A 1 179 ? -5.289 -17.359 -10.195 1 91 179 CYS A CA 1
ATOM 1371 C C . CYS A 1 179 ? -6.371 -18.375 -10.516 1 91 179 CYS A C 1
ATOM 1373 O O . CYS A 1 179 ? -6.816 -19.109 -9.633 1 91 179 CYS A O 1
ATOM 1375 N N . LEU A 1 180 ? -6.805 -18.422 -11.734 1 91.25 180 LEU A N 1
ATOM 1376 C CA . LEU A 1 180 ? -7.887 -19.328 -12.117 1 91.25 180 LEU A CA 1
ATOM 1377 C C . LEU A 1 180 ? -7.336 -20.609 -12.742 1 91.25 180 LEU A C 1
ATOM 1379 O O . LEU A 1 180 ? -8.062 -21.594 -12.898 1 91.25 180 LEU A O 1
ATOM 1383 N N . GLY A 1 181 ? -5.965 -20.719 -12.859 1 80.81 181 GLY A N 1
ATOM 1384 C CA . GLY A 1 181 ? -5.367 -21.891 -13.477 1 80.81 181 GLY A CA 1
ATOM 1385 C C . GLY A 1 181 ? -5.305 -21.797 -14.992 1 80.81 181 GLY A C 1
ATOM 1386 O O . GLY A 1 181 ? -6.109 -21.094 -15.609 1 80.81 181 GLY A O 1
ATOM 1387 N N . MET B 1 1 ? 53.188 21.984 -12.5 1 33.88 1 MET B N 1
ATOM 1388 C CA . MET B 1 1 ? 51.719 22.141 -12.344 1 33.88 1 MET B CA 1
ATOM 1389 C C . MET B 1 1 ? 51.188 21.188 -11.289 1 33.88 1 MET B C 1
ATOM 1391 O O . MET B 1 1 ? 51.375 19.969 -11.383 1 33.88 1 MET B O 1
ATOM 1395 N N . ALA B 1 2 ? 51 21.578 -10.023 1 36.09 2 ALA B N 1
ATOM 1396 C CA . ALA B 1 2 ? 50.531 20.781 -8.898 1 36.09 2 ALA B CA 1
ATOM 1397 C C . ALA B 1 2 ? 49.281 20 -9.258 1 36.09 2 ALA B C 1
ATOM 1399 O O . ALA B 1 2 ? 48.406 20.531 -9.922 1 36.09 2 ALA B O 1
ATOM 1400 N N . ILE B 1 3 ? 49.281 18.828 -9.602 1 33.44 3 ILE B N 1
ATOM 1401 C CA . ILE B 1 3 ? 48.156 17.938 -9.859 1 33.44 3 ILE B CA 1
ATOM 1402 C C . ILE B 1 3 ? 47.156 18.016 -8.711 1 33.44 3 ILE B C 1
ATOM 1404 O O . ILE B 1 3 ? 47.469 17.625 -7.582 1 33.44 3 ILE B O 1
ATOM 1408 N N . LYS B 1 4 ? 46.531 19.172 -8.43 1 37.38 4 LYS B N 1
ATOM 1409 C CA . LYS B 1 4 ? 45.406 19.266 -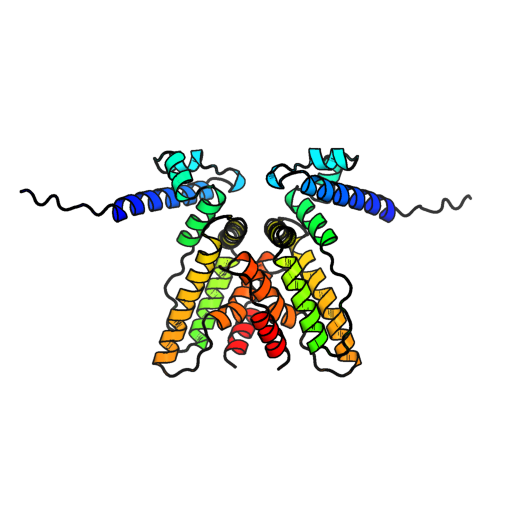7.508 1 37.38 4 LYS B CA 1
ATOM 1410 C C . LYS B 1 4 ? 44.562 18 -7.527 1 37.38 4 LYS B C 1
ATOM 1412 O O . LYS B 1 4 ? 44.031 17.625 -8.57 1 37.38 4 LYS B O 1
ATOM 1417 N N . GLU B 1 5 ? 44.875 16.984 -6.914 1 35.56 5 GLU B N 1
ATOM 1418 C CA . GLU B 1 5 ? 44.062 15.789 -6.719 1 35.56 5 GLU B CA 1
ATOM 1419 C C . GLU B 1 5 ? 42.594 16.141 -6.535 1 35.56 5 GLU B C 1
ATOM 1421 O O . GLU B 1 5 ? 42.25 16.891 -5.633 1 35.56 5 GLU B O 1
ATOM 1426 N N . ALA B 1 6 ? 41.781 16.391 -7.586 1 38.38 6 ALA B N 1
ATOM 1427 C CA . ALA B 1 6 ? 40.344 16.578 -7.66 1 38.38 6 ALA B CA 1
ATOM 1428 C C . ALA B 1 6 ? 39.625 15.781 -6.574 1 38.38 6 ALA B C 1
ATOM 1430 O O . ALA B 1 6 ? 39.594 14.547 -6.625 1 38.38 6 ALA B O 1
ATOM 1431 N N . VAL B 1 7 ? 39.656 15.984 -5.289 1 41.28 7 VAL B N 1
ATOM 1432 C CA . VAL B 1 7 ? 38.781 15.516 -4.203 1 41.28 7 VAL B CA 1
ATOM 1433 C C . VAL B 1 7 ? 37.375 15.312 -4.719 1 41.28 7 VAL B C 1
ATOM 1435 O O . VAL B 1 7 ? 36.719 16.266 -5.156 1 41.28 7 VAL B O 1
ATOM 1438 N N . ARG B 1 8 ? 36.906 14.32 -5.355 1 43.34 8 ARG B N 1
ATOM 1439 C CA . ARG B 1 8 ? 35.719 13.93 -6.082 1 43.34 8 ARG B CA 1
ATOM 1440 C C . ARG B 1 8 ? 34.438 14.414 -5.371 1 43.34 8 ARG B C 1
ATOM 1442 O O . ARG B 1 8 ? 34.281 14.148 -4.18 1 43.34 8 ARG B O 1
ATOM 1449 N N . THR B 1 9 ? 33.688 15.516 -5.68 1 46.62 9 THR B N 1
ATOM 1450 C CA . THR B 1 9 ? 32.406 16.156 -5.406 1 46.62 9 THR B CA 1
ATOM 1451 C C . THR B 1 9 ? 31.375 15.133 -4.945 1 46.62 9 THR B C 1
ATOM 1453 O O . THR B 1 9 ? 30.469 15.469 -4.195 1 46.62 9 THR B O 1
ATOM 1456 N N . GLY B 1 10 ? 31.438 13.805 -5.336 1 54.72 10 GLY B N 1
ATOM 1457 C CA . GLY B 1 10 ? 30.562 12.727 -4.922 1 54.72 10 GLY B CA 1
ATOM 1458 C C . GLY B 1 10 ? 30.672 12.398 -3.445 1 54.72 10 GLY B C 1
ATOM 1459 O O . GLY B 1 10 ? 29.672 12.047 -2.807 1 54.72 10 GLY B O 1
ATOM 1460 N N . GLY B 1 11 ? 31.766 12.586 -2.875 1 67.69 11 GLY B N 1
ATOM 1461 C CA . GLY B 1 11 ? 32.062 12.281 -1.485 1 67.69 11 GLY B CA 1
ATOM 1462 C C . GLY B 1 11 ? 31.438 13.258 -0.51 1 67.69 11 GLY B C 1
ATOM 1463 O O . GLY B 1 11 ? 30.844 12.844 0.488 1 67.69 11 GLY B O 1
ATOM 1464 N N . ARG B 1 12 ? 31.547 14.578 -0.864 1 70.69 12 ARG B N 1
ATOM 1465 C CA . ARG B 1 12 ? 30.953 15.578 0.012 1 70.69 12 ARG B CA 1
ATOM 1466 C C . ARG B 1 12 ? 29.438 15.469 0.014 1 70.69 12 ARG B C 1
ATOM 1468 O O . ARG B 1 12 ? 28.797 15.531 1.072 1 70.69 12 ARG B O 1
ATOM 1475 N N . SER B 1 13 ? 28.984 15.336 -1.202 1 82.31 13 SER B N 1
ATOM 1476 C CA . SER B 1 13 ? 27.531 15.203 -1.343 1 82.31 13 SER B CA 1
ATOM 1477 C C . SER B 1 13 ? 27.016 13.984 -0.583 1 82.31 13 SER B C 1
ATOM 1479 O O . SER B 1 13 ? 25.984 14.055 0.082 1 82.31 13 SER B O 1
ATOM 1481 N N . ALA B 1 14 ? 27.844 13.008 -0.631 1 86.19 14 ALA B N 1
ATOM 1482 C CA . ALA B 1 14 ? 27.453 11.789 0.081 1 86.19 14 ALA B CA 1
ATOM 1483 C C . ALA B 1 14 ? 27.516 11.992 1.592 1 86.19 14 ALA B C 1
ATOM 1485 O O . ALA B 1 14 ? 26.672 11.5 2.332 1 86.19 14 ALA B O 1
ATOM 1486 N N . ARG B 1 15 ? 28.484 12.695 2.012 1 87.31 15 ARG B N 1
ATOM 1487 C CA . ARG B 1 15 ? 28.641 12.961 3.438 1 87.31 15 ARG B CA 1
ATOM 1488 C C . ARG B 1 15 ? 27.5 13.836 3.957 1 87.31 15 ARG B C 1
ATOM 1490 O O . ARG B 1 15 ? 26.984 13.602 5.051 1 87.31 15 ARG B O 1
ATOM 1497 N N . VAL B 1 16 ? 27.125 14.82 3.195 1 90.75 16 VAL B N 1
ATOM 1498 C CA . VAL B 1 16 ? 26.031 15.711 3.561 1 90.75 16 VAL B CA 1
ATOM 1499 C C . VAL B 1 16 ? 24.719 14.922 3.629 1 90.75 16 VAL B C 1
ATOM 1501 O O . VAL B 1 16 ? 23.953 15.07 4.578 1 90.75 16 VAL B O 1
ATOM 1504 N N . GLN B 1 17 ? 24.547 14.07 2.676 1 91.19 17 GLN B N 1
ATOM 1505 C CA . GLN B 1 17 ? 23.344 13.242 2.664 1 91.19 17 GLN B CA 1
ATOM 1506 C C . GLN B 1 17 ? 23.281 12.344 3.895 1 91.19 17 GLN B C 1
ATOM 1508 O O . GLN B 1 17 ? 22.234 12.203 4.52 1 91.19 17 GLN B O 1
ATOM 1513 N N . GLU B 1 18 ? 24.406 11.805 4.18 1 92.69 18 GLU B N 1
ATOM 1514 C CA . GLU B 1 18 ? 24.484 10.93 5.348 1 92.69 18 GLU B CA 1
ATOM 1515 C C . GLU B 1 18 ? 24.188 11.695 6.633 1 92.69 18 GLU B C 1
ATOM 1517 O O . GLU B 1 18 ? 23.484 11.188 7.516 1 92.69 18 GLU B O 1
ATOM 1522 N N . SER B 1 19 ? 24.688 12.867 6.738 1 94.44 19 SER B N 1
ATOM 1523 C CA . SER B 1 19 ? 24.438 13.68 7.922 1 94.44 19 SER B CA 1
ATOM 1524 C C . SER B 1 19 ? 22.953 14.023 8.055 1 94.44 19 SER B C 1
ATOM 1526 O O . SER B 1 19 ? 22.406 14.023 9.164 1 94.44 19 SER B O 1
ATOM 1528 N N . ILE B 1 20 ? 22.375 14.266 6.953 1 95.88 20 ILE B N 1
ATOM 1529 C CA . ILE B 1 20 ? 20.953 14.617 6.953 1 95.88 20 ILE B CA 1
ATOM 1530 C C . ILE B 1 20 ? 20.125 13.383 7.312 1 95.88 20 ILE B C 1
ATOM 1532 O O . ILE B 1 20 ? 19.188 13.477 8.109 1 95.88 20 ILE B O 1
ATOM 1536 N N . HIS B 1 21 ? 20.469 12.266 6.785 1 95 21 HIS B N 1
ATOM 1537 C CA . HIS B 1 21 ? 19.781 11.031 7.137 1 95 21 HIS B CA 1
ATOM 1538 C C . HIS B 1 21 ? 19.922 10.719 8.625 1 95 21 HIS B C 1
ATOM 1540 O O . HIS B 1 21 ? 18.969 10.312 9.281 1 95 21 HIS B O 1
ATOM 1546 N N . ARG B 1 22 ? 21.078 10.906 9.109 1 95.19 22 ARG B N 1
ATOM 1547 C CA . ARG B 1 22 ? 21.312 10.688 10.531 1 95.19 22 ARG B CA 1
ATOM 1548 C C . ARG B 1 22 ? 20.484 11.641 11.383 1 95.19 22 ARG B C 1
ATOM 1550 O O . ARG B 1 22 ? 19.922 11.242 12.398 1 95.19 22 ARG B O 1
ATOM 1557 N N . ALA B 1 23 ? 20.422 12.859 10.984 1 96.88 23 ALA B N 1
ATOM 1558 C CA . ALA B 1 23 ? 19.625 13.852 11.68 1 96.88 23 ALA B CA 1
ATOM 1559 C C . ALA B 1 23 ? 18.156 13.43 11.734 1 96.88 23 ALA B C 1
ATOM 1561 O O . ALA B 1 23 ? 17.5 13.555 12.773 1 96.88 23 ALA B O 1
ATOM 1562 N N . VAL B 1 24 ? 17.672 12.984 10.594 1 95.44 24 VAL B N 1
ATOM 1563 C CA . VAL B 1 24 ? 16.281 12.516 10.523 1 95.44 24 VAL B CA 1
ATOM 1564 C C . VAL B 1 24 ? 16.062 11.383 11.531 1 95.44 24 VAL B C 1
ATOM 1566 O O . VAL B 1 24 ? 15.109 11.406 12.305 1 95.44 24 VAL B O 1
ATOM 1569 N N . ARG B 1 25 ? 16.953 10.43 11.562 1 92.62 25 ARG B N 1
ATOM 1570 C CA . ARG B 1 25 ? 16.828 9.273 12.453 1 92.62 25 ARG B CA 1
ATOM 1571 C C . ARG B 1 25 ? 16.859 9.711 13.914 1 92.62 25 ARG B C 1
ATOM 1573 O O . ARG B 1 25 ? 16.031 9.266 14.711 1 92.62 25 ARG B O 1
ATOM 1580 N N . ASP B 1 26 ? 17.734 10.555 14.211 1 94.88 26 ASP B N 1
ATOM 1581 C CA . ASP B 1 26 ? 17.891 11.039 15.578 1 94.88 26 ASP B CA 1
ATOM 1582 C C . ASP B 1 26 ? 16.625 11.781 16.031 1 94.88 26 ASP B C 1
ATOM 1584 O O . ASP B 1 26 ? 16.156 11.57 17.156 1 94.88 26 ASP B O 1
ATOM 1588 N N . LEU B 1 27 ? 16.141 12.609 15.211 1 95.75 27 LEU B N 1
ATOM 1589 C CA . LEU B 1 27 ? 14.977 13.406 15.555 1 95.75 27 LEU B CA 1
ATOM 1590 C C . LEU B 1 27 ? 13.742 12.523 15.703 1 95.75 27 LEU B C 1
ATOM 1592 O O . LEU B 1 27 ? 12.891 12.781 16.562 1 95.75 27 LEU B O 1
ATOM 1596 N N . LEU B 1 28 ? 13.656 11.5 14.883 1 91 28 LEU B N 1
ATOM 1597 C CA . LEU B 1 28 ? 12.5 10.609 14.953 1 91 28 LEU B CA 1
ATOM 1598 C C . LEU B 1 28 ? 12.547 9.766 16.219 1 91 28 LEU B C 1
ATOM 1600 O O . LEU B 1 28 ? 11.523 9.227 16.656 1 91 28 LEU B O 1
ATOM 1604 N N . GLU B 1 29 ? 13.703 9.555 16.75 1 89.62 29 GLU B N 1
ATOM 1605 C CA . GLU B 1 29 ? 13.836 8.859 18.031 1 89.62 29 GLU B CA 1
ATOM 1606 C C . GLU B 1 29 ? 13.367 9.742 19.188 1 89.62 29 GLU B C 1
ATOM 1608 O O . GLU B 1 29 ? 12.867 9.234 20.203 1 89.62 29 GLU B O 1
ATOM 1613 N N . ALA B 1 30 ? 13.453 11.008 18.969 1 92.44 30 ALA B N 1
ATOM 1614 C CA . ALA B 1 30 ? 13.211 11.953 20.062 1 92.44 30 ALA B CA 1
ATOM 1615 C C . ALA B 1 30 ? 11.844 12.609 19.922 1 92.44 30 ALA B C 1
ATOM 1617 O O . ALA B 1 30 ? 11.305 13.148 20.891 1 92.44 30 ALA B O 1
ATOM 1618 N N . HIS B 1 31 ? 11.32 12.688 18.672 1 90.69 31 HIS B N 1
ATOM 1619 C CA . HIS B 1 31 ? 10.078 13.398 18.391 1 90.69 31 HIS B CA 1
ATOM 1620 C C . HIS 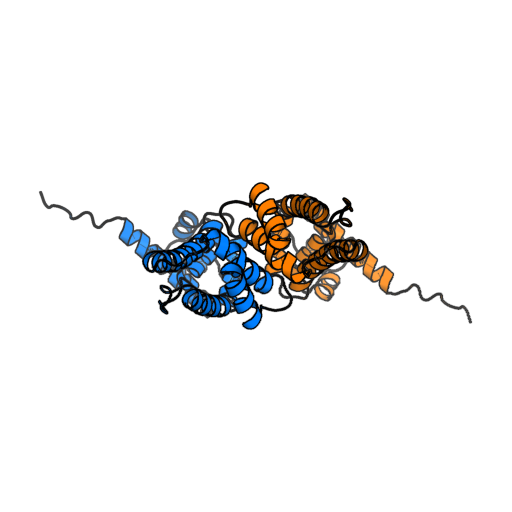B 1 31 ? 9.117 12.531 17.578 1 90.69 31 HIS B C 1
ATOM 1622 O O . HIS B 1 31 ? 9.555 11.633 16.844 1 90.69 31 HIS B O 1
ATOM 1628 N N . ASP B 1 32 ? 7.906 12.898 17.812 1 84.88 32 ASP B N 1
ATOM 1629 C CA . ASP B 1 32 ? 6.918 12.32 16.906 1 84.88 32 ASP B CA 1
ATOM 1630 C C . ASP B 1 32 ? 7.121 12.82 15.469 1 84.88 32 ASP B C 1
ATOM 1632 O O . ASP B 1 32 ? 7.527 13.969 15.266 1 84.88 32 ASP B O 1
ATOM 1636 N N . ARG B 1 33 ? 6.859 11.977 14.562 1 83.19 33 ARG B N 1
ATOM 1637 C CA . ARG B 1 33 ? 7.031 12.273 13.141 1 83.19 33 ARG B CA 1
ATOM 1638 C C . ARG B 1 33 ? 6.348 13.586 12.773 1 83.19 33 ARG B C 1
ATOM 1640 O O . ARG B 1 33 ? 6.895 14.375 12.008 1 83.19 33 ARG B O 1
ATOM 1647 N N . ALA B 1 34 ? 5.18 13.773 13.289 1 76.88 34 ALA B N 1
ATOM 1648 C CA . ALA B 1 34 ? 4.379 14.953 12.953 1 76.88 34 ALA B CA 1
ATOM 1649 C C . ALA B 1 34 ? 5.051 16.234 13.438 1 76.88 34 ALA B C 1
ATOM 1651 O O . ALA B 1 34 ? 4.727 17.328 12.969 1 76.88 34 ALA B O 1
ATOM 1652 N N . ALA B 1 35 ? 5.938 16.141 14.289 1 88.19 35 ALA B N 1
ATOM 1653 C CA . ALA B 1 35 ? 6.605 17.297 14.875 1 88.19 35 ALA B CA 1
ATOM 1654 C C . ALA B 1 35 ? 7.852 17.672 14.078 1 88.19 35 ALA B C 1
ATOM 1656 O O . ALA B 1 35 ? 8.43 18.734 14.289 1 88.19 35 ALA B O 1
ATOM 1657 N N . LEU B 1 36 ? 8.219 16.812 13.18 1 92.88 36 LEU B N 1
ATOM 1658 C CA . LEU B 1 36 ? 9.453 17.062 12.438 1 92.88 36 LEU B CA 1
ATOM 1659 C C . LEU B 1 36 ? 9.234 18.094 11.336 1 92.88 36 LEU B C 1
ATOM 1661 O O . LEU B 1 36 ? 8.188 18.109 10.688 1 92.88 36 LEU B O 1
ATOM 1665 N N . SER B 1 37 ? 10.297 18.984 11.18 1 95 37 SER B N 1
ATOM 1666 C CA . SER B 1 37 ? 10.297 19.953 10.094 1 95 37 SER B CA 1
ATOM 1667 C C . SER B 1 37 ? 11.656 20.016 9.398 1 95 37 SER B C 1
ATOM 1669 O O . SER B 1 37 ? 12.656 19.562 9.953 1 95 37 SER B O 1
ATOM 1671 N N . VAL B 1 38 ? 11.617 20.578 8.25 1 95.62 38 VAL B N 1
ATOM 1672 C CA . VAL B 1 38 ? 12.859 20.703 7.492 1 95.62 38 VAL B CA 1
ATOM 1673 C C . VAL B 1 38 ? 13.844 21.578 8.258 1 95.62 38 VAL B C 1
ATOM 1675 O O . VAL B 1 38 ? 15.023 21.234 8.398 1 95.62 38 VAL B O 1
ATOM 1678 N N . PRO B 1 39 ? 13.391 22.688 8.875 1 96.56 39 PRO B N 1
ATOM 1679 C CA . PRO B 1 39 ? 14.328 23.5 9.648 1 96.56 39 PRO B CA 1
ATOM 1680 C C . PRO B 1 39 ? 14.945 22.75 10.828 1 96.56 39 PRO B C 1
ATOM 1682 O O . PRO B 1 39 ? 16.141 22.875 11.086 1 96.56 39 PRO B O 1
ATOM 1685 N N . MET B 1 40 ? 14.188 21.969 11.508 1 96.88 40 MET B N 1
ATOM 1686 C CA . MET B 1 40 ? 14.688 21.156 12.617 1 96.88 40 MET B CA 1
ATOM 1687 C C . MET B 1 40 ? 15.781 20.219 12.141 1 96.88 40 MET B C 1
ATOM 1689 O O . MET B 1 40 ? 16.828 20.109 12.781 1 96.88 40 MET B O 1
ATOM 1693 N N . ILE B 1 41 ? 15.539 19.562 11 1 97.62 41 ILE B N 1
ATOM 1694 C CA . ILE B 1 41 ? 16.469 18.578 10.453 1 97.62 41 ILE B CA 1
ATOM 1695 C C . ILE B 1 41 ? 17.734 19.266 9.977 1 97.62 41 ILE B C 1
ATOM 1697 O O . ILE B 1 41 ? 18.844 18.781 10.227 1 97.62 41 ILE B O 1
ATOM 1701 N N . ALA B 1 42 ? 17.547 20.375 9.32 1 97.75 42 ALA B N 1
ATOM 1702 C CA . ALA B 1 42 ? 18.688 21.141 8.82 1 97.75 42 ALA B CA 1
ATOM 1703 C C . ALA B 1 42 ? 19.594 21.562 9.969 1 97.75 42 ALA B C 1
ATOM 1705 O O . ALA B 1 42 ? 20.812 21.422 9.883 1 97.75 42 ALA B O 1
ATOM 1706 N N . ALA B 1 43 ? 19.016 22.078 10.992 1 97.38 43 ALA B N 1
ATOM 1707 C CA . ALA B 1 43 ? 19.766 22.531 12.164 1 97.38 43 ALA B CA 1
ATOM 1708 C C . ALA B 1 43 ? 20.547 21.359 12.773 1 97.38 43 ALA B C 1
ATOM 1710 O O . ALA B 1 43 ? 21.734 21.5 13.078 1 97.38 43 ALA B O 1
ATOM 1711 N N . GLN B 1 44 ? 19.906 20.266 12.938 1 96.88 44 GLN B N 1
ATOM 1712 C CA . GLN B 1 44 ? 20.531 19.094 13.523 1 96.88 44 GLN B CA 1
ATOM 1713 C C . GLN B 1 44 ? 21.672 18.578 12.656 1 96.88 44 GLN B C 1
ATOM 1715 O O . GLN B 1 44 ? 22.672 18.078 13.164 1 96.88 44 GLN B O 1
ATOM 1720 N N . ALA B 1 45 ? 21.531 18.656 11.391 1 96.88 45 ALA B N 1
ATOM 1721 C CA . ALA B 1 45 ? 22.516 18.141 10.43 1 96.88 45 ALA B CA 1
ATOM 1722 C C . ALA B 1 45 ? 23.609 19.156 10.164 1 96.88 45 ALA B C 1
ATOM 1724 O O . ALA B 1 45 ? 24.625 18.828 9.531 1 96.88 45 ALA B O 1
ATOM 1725 N N . GLY B 1 46 ? 23.406 20.391 10.547 1 96.5 46 GLY B N 1
ATOM 1726 C CA . GLY B 1 46 ? 24.406 21.438 10.32 1 96.5 46 GLY B CA 1
ATOM 1727 C C . GLY B 1 46 ? 24.422 21.938 8.891 1 96.5 46 GLY B C 1
ATOM 1728 O O . GLY B 1 46 ? 25.484 22.219 8.336 1 96.5 46 GLY B O 1
ATOM 1729 N N . VAL B 1 47 ? 23.25 21.938 8.312 1 96.75 47 VAL B N 1
ATOM 1730 C CA . VAL B 1 47 ? 23.125 22.469 6.953 1 96.75 47 VAL B CA 1
ATOM 1731 C C . VAL B 1 47 ? 22 23.5 6.906 1 96.75 47 VAL B C 1
ATOM 1733 O O . VAL B 1 47 ? 21.344 23.766 7.918 1 96.75 47 VAL B O 1
ATOM 1736 N N . THR B 1 48 ? 21.828 24.094 5.762 1 95.81 48 THR B N 1
ATOM 1737 C CA . THR B 1 48 ? 20.734 25.031 5.578 1 95.81 48 THR B CA 1
ATOM 1738 C C . THR B 1 48 ? 19.484 24.312 5.078 1 95.81 48 THR B C 1
ATOM 1740 O O . THR B 1 48 ? 19.578 23.297 4.387 1 95.81 48 THR B O 1
ATOM 1743 N N . PRO B 1 49 ? 18.312 24.875 5.398 1 96.75 49 PRO B N 1
ATOM 1744 C CA . PRO B 1 49 ? 17.094 24.297 4.844 1 96.75 49 PRO B CA 1
ATOM 1745 C C . PRO B 1 49 ? 17.094 24.25 3.318 1 96.75 49 PRO B C 1
ATOM 1747 O O . PRO B 1 49 ? 16.562 23.312 2.721 1 96.75 49 PRO B O 1
ATOM 1750 N N . SER B 1 50 ? 17.734 25.234 2.711 1 95.62 50 SER B N 1
ATOM 1751 C CA . SER B 1 50 ? 17.797 25.281 1.253 1 95.62 50 SER B CA 1
ATOM 1752 C C . SER B 1 50 ? 18.5 24.062 0.689 1 95.62 50 SER B C 1
ATOM 1754 O O . SER B 1 50 ? 18.156 23.578 -0.386 1 95.62 50 SER B O 1
ATOM 1756 N N . THR B 1 51 ? 19.5 23.578 1.409 1 94.62 51 THR B N 1
ATOM 1757 C CA . THR B 1 51 ? 20.219 22.375 1.017 1 94.62 51 THR B CA 1
ATOM 1758 C C . THR B 1 51 ? 19.281 21.172 0.935 1 94.62 51 THR B C 1
ATOM 1760 O O . THR B 1 51 ? 19.359 20.375 -0.009 1 94.62 51 THR B O 1
ATOM 1763 N N . ILE B 1 52 ? 18.359 21.062 1.871 1 94.94 52 ILE B N 1
ATOM 1764 C CA . ILE B 1 52 ? 17.438 19.938 1.946 1 94.94 52 ILE B CA 1
ATOM 1765 C C . ILE B 1 52 ? 16.359 20.094 0.862 1 94.94 52 ILE B C 1
ATOM 1767 O O . ILE B 1 52 ? 16.062 19.125 0.152 1 94.94 52 ILE B O 1
ATOM 1771 N N . TYR B 1 53 ? 15.867 21.312 0.677 1 93.56 53 TYR B N 1
ATOM 1772 C CA . TYR B 1 53 ? 14.812 21.531 -0.307 1 93.56 53 TYR B CA 1
ATOM 1773 C C . TYR B 1 53 ? 15.328 21.312 -1.723 1 93.56 53 TYR B C 1
ATOM 1775 O O . TYR B 1 53 ? 14.602 20.812 -2.586 1 93.56 53 TYR B O 1
ATOM 1783 N N . ARG B 1 54 ? 16.578 21.656 -1.896 1 92.81 54 ARG B N 1
ATOM 1784 C CA . ARG B 1 54 ? 17.172 21.484 -3.215 1 92.81 54 ARG B CA 1
ATOM 1785 C C . ARG B 1 54 ? 17.297 20 -3.559 1 92.81 54 ARG B C 1
ATOM 1787 O O . ARG B 1 54 ? 17.062 19.594 -4.703 1 92.81 54 ARG B O 1
ATOM 1794 N N . ARG B 1 55 ? 17.562 19.188 -2.58 1 90.69 55 ARG B N 1
ATOM 1795 C CA . ARG B 1 55 ? 17.859 17.781 -2.83 1 90.69 55 ARG B CA 1
ATOM 1796 C C . ARG B 1 55 ? 16.578 16.953 -2.818 1 90.69 55 ARG B C 1
ATOM 1798 O O . ARG B 1 55 ? 16.422 16.031 -3.617 1 90.69 55 ARG B O 1
ATOM 1805 N N . TRP B 1 56 ? 15.625 17.25 -1.943 1 91.94 56 TRP B N 1
ATOM 1806 C CA . TRP B 1 56 ? 14.492 16.359 -1.768 1 91.94 56 TRP B CA 1
ATOM 1807 C C . TRP B 1 56 ? 13.18 17.062 -2.107 1 91.94 56 TRP B C 1
ATOM 1809 O O . TRP B 1 56 ? 12.148 16.406 -2.301 1 91.94 56 TRP B O 1
ATOM 1819 N N . GLY B 1 57 ? 13.219 18.344 -2.127 1 89.81 57 GLY B N 1
ATOM 1820 C CA . GLY B 1 57 ? 12.031 19.094 -2.479 1 89.81 57 GLY B CA 1
ATOM 1821 C C . GLY B 1 57 ? 11.07 19.281 -1.317 1 89.81 57 GLY B C 1
ATOM 1822 O O . GLY B 1 57 ? 10.562 20.375 -1.084 1 89.81 57 GLY B O 1
ATOM 1823 N N . ASP B 1 58 ? 10.781 18.203 -0.544 1 88.5 58 ASP B N 1
ATOM 1824 C CA . ASP B 1 58 ? 9.852 18.312 0.574 1 88.5 58 ASP B CA 1
ATOM 1825 C C . ASP B 1 58 ? 10.219 17.344 1.694 1 88.5 58 ASP B C 1
ATOM 1827 O O . ASP B 1 58 ? 11.07 16.469 1.509 1 88.5 58 ASP B O 1
ATOM 1831 N N . LEU B 1 59 ? 9.602 17.562 2.824 1 90.56 59 LEU B N 1
ATOM 1832 C CA . LEU B 1 59 ? 9.891 16.781 4.023 1 90.56 59 LEU B CA 1
ATOM 1833 C C . LEU B 1 59 ? 9.555 15.312 3.809 1 90.56 59 LEU B C 1
ATOM 1835 O O . LEU B 1 59 ? 10.32 14.43 4.207 1 90.56 59 LEU B O 1
ATOM 1839 N N . THR B 1 60 ? 8.445 15.047 3.176 1 86.44 60 THR B N 1
ATOM 1840 C CA . THR B 1 60 ? 7.969 13.68 2.994 1 86.44 60 THR B CA 1
ATOM 1841 C C . THR B 1 60 ? 8.953 12.867 2.164 1 86.44 60 THR B C 1
ATOM 1843 O O . THR B 1 60 ? 9.25 11.719 2.49 1 86.44 60 THR B O 1
ATOM 1846 N N . THR B 1 61 ? 9.453 13.43 1.15 1 89.44 61 THR B N 1
ATOM 1847 C CA . THR B 1 61 ? 10.438 12.773 0.299 1 89.44 61 THR B CA 1
ATOM 1848 C C . THR B 1 61 ? 11.734 12.531 1.062 1 89.44 61 THR B C 1
ATOM 1850 O O . THR B 1 61 ? 12.352 11.469 0.924 1 89.44 61 THR B O 1
ATOM 1853 N N . LEU B 1 62 ? 12.125 13.484 1.827 1 92.19 62 LEU B N 1
ATOM 1854 C CA . LEU B 1 62 ? 13.312 13.32 2.662 1 92.19 62 LEU B CA 1
ATOM 1855 C C . LEU B 1 62 ? 13.125 12.18 3.652 1 92.19 62 LEU B C 1
ATOM 1857 O O . LEU B 1 62 ? 13.992 11.32 3.791 1 92.19 62 LEU B O 1
ATOM 1861 N N . LEU B 1 63 ? 12.016 12.164 4.297 1 91.19 63 LEU B N 1
ATOM 1862 C CA . LEU B 1 63 ? 11.75 11.125 5.285 1 91.19 63 LEU B CA 1
ATOM 1863 C C . LEU B 1 63 ? 11.711 9.75 4.629 1 91.19 63 LEU B C 1
ATOM 1865 O O . LEU B 1 63 ? 12.242 8.781 5.18 1 91.19 63 LEU B O 1
ATOM 1869 N N . ALA B 1 64 ? 11.102 9.656 3.496 1 89 64 ALA B N 1
ATOM 1870 C CA . ALA B 1 64 ? 11.062 8.398 2.75 1 89 64 ALA B CA 1
ATOM 1871 C C . ALA B 1 64 ? 12.477 7.93 2.41 1 89 64 ALA B C 1
ATOM 1873 O O . ALA B 1 64 ? 12.805 6.758 2.6 1 89 64 ALA B O 1
ATOM 1874 N N . ASP B 1 65 ? 13.242 8.82 1.943 1 89.69 65 ASP B N 1
ATOM 1875 C CA . ASP B 1 65 ? 14.609 8.492 1.548 1 89.69 65 ASP B CA 1
ATOM 1876 C C . ASP B 1 65 ? 15.43 8.031 2.748 1 89.69 65 ASP B C 1
ATOM 1878 O O . ASP B 1 65 ? 16.188 7.059 2.652 1 89.69 65 ASP B O 1
ATOM 1882 N N . ALA B 1 66 ? 15.312 8.727 3.832 1 90.75 66 ALA B N 1
ATOM 1883 C CA . ALA B 1 66 ? 16 8.344 5.059 1 90.75 66 ALA B CA 1
ATOM 1884 C C . ALA B 1 66 ? 15.547 6.973 5.547 1 90.75 66 ALA B C 1
ATOM 1886 O O . ALA B 1 66 ? 16.359 6.176 6.035 1 90.75 66 ALA B O 1
ATOM 1887 N N . ALA B 1 67 ? 14.32 6.711 5.473 1 88.5 67 ALA B N 1
ATOM 1888 C CA . ALA B 1 67 ? 13.773 5.43 5.91 1 88.5 67 ALA B CA 1
ATOM 1889 C C . ALA B 1 67 ? 14.281 4.285 5.039 1 88.5 67 ALA B C 1
ATOM 1891 O O . ALA B 1 67 ? 14.609 3.211 5.543 1 88.5 67 ALA B O 1
ATOM 1892 N N . ILE B 1 68 ? 14.305 4.512 3.76 1 86.94 68 ILE B N 1
ATOM 1893 C CA . ILE B 1 68 ? 14.812 3.508 2.83 1 86.94 68 ILE B CA 1
ATOM 1894 C C . ILE B 1 68 ? 16.266 3.158 3.186 1 86.94 68 ILE B C 1
ATOM 1896 O O . ILE B 1 68 ? 16.625 1.981 3.219 1 86.94 68 ILE B O 1
ATOM 1900 N N . GLU B 1 69 ? 16.953 4.176 3.465 1 86.19 69 GLU B N 1
ATOM 1901 C CA . GLU B 1 69 ? 18.359 3.959 3.832 1 86.19 69 GLU B CA 1
ATOM 1902 C C . GLU B 1 69 ? 18.469 3.191 5.145 1 86.19 69 GLU B C 1
ATOM 1904 O O . GLU B 1 69 ? 19.312 2.299 5.277 1 86.19 69 GLU B O 1
ATOM 1909 N N . ARG B 1 70 ? 17.672 3.531 6.031 1 83.75 70 ARG B N 1
ATOM 1910 C CA . ARG B 1 70 ? 17.688 2.914 7.355 1 83.75 70 ARG B CA 1
ATOM 1911 C C . ARG B 1 70 ? 17.297 1.444 7.281 1 83.75 70 ARG B C 1
ATOM 1913 O O . ARG B 1 70 ? 17.844 0.609 8.008 1 83.75 70 ARG B O 1
ATOM 1920 N N . LEU B 1 71 ? 16.359 1.145 6.449 1 81.81 71 LEU B N 1
ATOM 1921 C CA . LEU B 1 71 ? 15.781 -0.196 6.422 1 81.81 71 LEU B CA 1
ATOM 1922 C C . LEU B 1 71 ? 16.391 -1.02 5.289 1 81.81 71 LEU B C 1
ATOM 1924 O O . LEU B 1 71 ? 15.82 -2.039 4.887 1 81.81 71 LEU B O 1
ATOM 1928 N N . ARG B 1 72 ? 17.453 -0.466 4.734 1 79.62 72 ARG B N 1
ATOM 1929 C CA . ARG B 1 72 ? 18.125 -1.235 3.701 1 79.62 72 ARG B CA 1
ATOM 1930 C C . ARG B 1 72 ? 18.562 -2.598 4.23 1 79.62 72 ARG B C 1
ATOM 1932 O O . ARG B 1 72 ? 19.297 -2.682 5.219 1 79.62 72 ARG B O 1
ATOM 1939 N N . PRO B 1 73 ? 17.969 -3.559 3.631 1 73.06 73 PRO B N 1
ATOM 1940 C CA . PRO B 1 73 ? 18.266 -4.891 4.164 1 73.06 73 PRO B CA 1
ATOM 1941 C C . PRO B 1 73 ? 19.703 -5.332 3.885 1 73.06 73 PRO B C 1
ATOM 1943 O O . PRO B 1 73 ? 20.312 -4.863 2.928 1 73.06 73 PRO B O 1
ATOM 1946 N N . ASP B 1 74 ? 20.094 -6.188 4.758 1 78.69 74 ASP B N 1
ATOM 1947 C CA . ASP B 1 74 ? 21.344 -6.91 4.484 1 78.69 74 ASP B CA 1
ATOM 1948 C C . ASP B 1 74 ? 21.172 -7.848 3.291 1 78.69 74 ASP B C 1
ATOM 1950 O O . ASP B 1 74 ? 20.047 -8.141 2.873 1 78.69 74 ASP B O 1
ATOM 1954 N N . THR B 1 75 ? 22.328 -8.211 2.701 1 85.5 75 THR B N 1
ATOM 1955 C CA . THR B 1 75 ? 22.312 -9.242 1.668 1 85.5 75 THR B CA 1
ATOM 1956 C C . THR B 1 75 ? 21.578 -10.484 2.164 1 85.5 75 THR B C 1
ATOM 1958 O O . THR B 1 75 ? 21.812 -10.93 3.291 1 85.5 75 THR B O 1
ATOM 1961 N N . PRO B 1 76 ? 20.703 -11.016 1.317 1 91.5 76 PRO B N 1
ATOM 1962 C CA . PRO B 1 76 ? 19.984 -12.219 1.742 1 91.5 76 PRO B CA 1
ATOM 1963 C C . PRO B 1 76 ? 20.922 -13.375 2.082 1 91.5 76 PRO B C 1
ATOM 1965 O O . PRO B 1 76 ? 21.938 -13.57 1.419 1 91.5 76 PRO B O 1
ATOM 1968 N N . ILE B 1 77 ? 20.562 -14.078 3.059 1 89 77 ILE B N 1
ATOM 1969 C CA . ILE B 1 77 ? 21.328 -15.25 3.486 1 89 77 ILE B CA 1
ATOM 1970 C C . ILE B 1 77 ? 21.172 -16.359 2.455 1 89 77 ILE B C 1
ATOM 1972 O O . ILE B 1 77 ? 20.078 -16.609 1.949 1 89 77 ILE B O 1
ATOM 1976 N N . ASP B 1 78 ? 22.266 -16.969 2.195 1 93.75 78 ASP B N 1
ATOM 1977 C CA . ASP B 1 78 ? 22.25 -18.125 1.299 1 93.75 78 ASP B CA 1
ATOM 1978 C C . ASP B 1 78 ? 22.031 -19.422 2.074 1 93.75 78 ASP B C 1
ATOM 1980 O O . ASP B 1 78 ? 22.938 -19.906 2.766 1 93.75 78 ASP B O 1
ATOM 1984 N N . GLN B 1 79 ? 20.875 -19.969 1.97 1 93.69 79 GLN B N 1
ATOM 1985 C CA . GLN B 1 79 ? 20.531 -21.188 2.693 1 93.69 79 GLN B CA 1
ATOM 1986 C C . GLN B 1 79 ? 20.719 -22.422 1.814 1 93.69 79 GLN B C 1
ATOM 1988 O O . GLN B 1 79 ? 20.453 -23.547 2.246 1 93.69 79 GLN B O 1
ATOM 1993 N N . GLY B 1 80 ? 21.094 -22.219 0.592 1 93.62 80 GLY B N 1
ATOM 1994 C CA . GLY B 1 80 ? 21.406 -23.328 -0.283 1 93.62 80 GLY B CA 1
ATOM 1995 C C . GLY B 1 80 ? 20.266 -23.719 -1.191 1 93.62 80 GLY B C 1
ATOM 1996 O O . GLY B 1 80 ? 20.375 -24.672 -1.979 1 93.62 80 GLY B O 1
ATOM 1997 N N . SER B 1 81 ? 19.109 -23.156 -1.045 1 96.44 81 SER B N 1
ATOM 1998 C CA . SER B 1 81 ? 17.984 -23.359 -1.948 1 96.44 81 SER B CA 1
ATOM 1999 C C . SER B 1 81 ? 17.125 -22.094 -2.061 1 96.44 81 SER B C 1
ATOM 2001 O O . SER B 1 81 ? 16.984 -21.359 -1.09 1 96.44 81 SER B O 1
ATOM 2003 N N . LEU B 1 82 ? 16.609 -21.891 -3.223 1 97 82 LEU B N 1
ATOM 2004 C CA . LEU B 1 82 ? 15.773 -20.719 -3.453 1 97 82 LEU B CA 1
ATOM 2005 C C . LEU B 1 82 ? 14.609 -20.672 -2.475 1 97 82 LEU B C 1
ATOM 2007 O O . LEU B 1 82 ? 14.289 -19.609 -1.934 1 97 82 LEU B O 1
ATOM 2011 N N . ARG B 1 83 ? 13.977 -21.844 -2.271 1 97.19 83 ARG B N 1
ATOM 2012 C CA . ARG B 1 83 ? 12.844 -21.922 -1.354 1 97.19 83 ARG B CA 1
ATOM 2013 C C . ARG B 1 83 ? 13.234 -21.469 0.045 1 97.19 83 ARG B C 1
ATOM 2015 O O . ARG B 1 83 ? 12.578 -20.609 0.633 1 97.19 83 ARG B O 1
ATOM 2022 N N . GLN B 1 84 ? 14.297 -22.016 0.548 1 96.75 84 GLN B N 1
ATOM 2023 C CA . GLN B 1 84 ? 14.734 -21.672 1.898 1 96.75 84 GLN B CA 1
ATOM 2024 C C . GLN B 1 84 ? 15.203 -20.219 1.973 1 96.75 84 GLN B C 1
ATOM 2026 O O . GLN B 1 84 ? 14.984 -19.547 2.98 1 96.75 84 GLN B O 1
ATOM 2031 N N . ASP B 1 85 ? 15.883 -19.734 0.94 1 97.12 85 ASP B N 1
ATOM 2032 C CA . ASP B 1 85 ? 16.281 -18.344 0.868 1 97.12 85 ASP B CA 1
ATOM 2033 C C . ASP B 1 85 ? 15.07 -17.406 0.934 1 97.12 85 ASP B C 1
ATOM 2035 O O . ASP B 1 85 ? 15.055 -16.453 1.697 1 97.12 85 ASP B O 1
ATOM 2039 N N . LEU B 1 86 ? 14.062 -17.734 0.164 1 97.69 86 LEU B N 1
ATOM 2040 C CA . LEU B 1 86 ? 12.867 -16.906 0.091 1 97.69 86 LEU B CA 1
ATOM 2041 C C . LEU B 1 86 ? 12.086 -16.953 1.403 1 97.69 86 LEU B C 1
ATOM 2043 O O . LEU B 1 86 ? 11.547 -15.93 1.847 1 97.69 86 LEU B O 1
ATOM 2047 N N . LEU B 1 87 ? 12.016 -18.109 2.016 1 97.5 87 LEU B N 1
ATOM 2048 C CA . LEU B 1 87 ? 11.32 -18.234 3.293 1 97.5 87 LEU B CA 1
ATOM 2049 C C . LEU B 1 87 ? 12 -17.391 4.363 1 97.5 87 LEU B C 1
ATOM 2051 O O . LEU B 1 87 ? 11.336 -16.594 5.039 1 97.5 87 LEU B O 1
ATOM 2055 N N . SER B 1 88 ? 13.305 -17.5 4.473 1 96.06 88 SER B N 1
ATOM 2056 C CA . SER B 1 88 ? 14.062 -16.734 5.453 1 96.06 88 SER B CA 1
ATOM 2057 C C . SER B 1 88 ? 13.961 -15.234 5.18 1 96.06 88 SER B C 1
ATOM 2059 O O . SER B 1 88 ? 13.719 -14.445 6.098 1 96.06 88 SER B O 1
ATOM 2061 N N . TRP B 1 89 ? 14.156 -14.883 3.98 1 96.44 89 TRP B N 1
ATOM 2062 C CA . TRP B 1 89 ? 14.094 -13.484 3.574 1 96.44 89 TRP B CA 1
ATOM 2063 C C . TRP B 1 89 ? 12.711 -12.906 3.852 1 96.44 89 TRP B C 1
ATOM 2065 O O . TRP B 1 89 ? 12.594 -11.797 4.391 1 96.44 89 TRP B O 1
ATOM 2075 N N . SER B 1 90 ? 11.656 -13.648 3.49 1 97.25 90 SER B N 1
ATOM 2076 C CA . SER B 1 90 ? 10.297 -13.133 3.627 1 97.25 90 SER B CA 1
ATOM 2077 C C . SER B 1 90 ? 9.914 -12.977 5.094 1 97.25 90 SER B C 1
ATOM 2079 O O . SER B 1 90 ? 9.156 -12.07 5.449 1 97.25 90 SER B O 1
ATOM 2081 N N . GLU B 1 91 ? 10.383 -13.836 5.934 1 96.12 91 GLU B N 1
ATOM 2082 C CA . GLU B 1 91 ? 10.125 -13.719 7.363 1 96.12 91 GLU B CA 1
ATOM 2083 C C . GLU B 1 91 ? 10.758 -12.445 7.934 1 96.12 91 GLU B C 1
ATOM 2085 O O . GLU B 1 91 ? 10.125 -11.734 8.719 1 96.12 91 GLU B O 1
ATOM 2090 N N . MET B 1 92 ? 11.969 -12.25 7.512 1 94 92 MET B N 1
ATOM 2091 C CA . MET B 1 92 ? 12.656 -11.039 7.957 1 94 92 MET B CA 1
ATOM 2092 C C . MET B 1 92 ? 11.961 -9.789 7.414 1 94 92 MET B C 1
ATOM 2094 O O . MET B 1 92 ? 11.797 -8.805 8.133 1 94 92 MET B O 1
ATOM 2098 N N . TYR B 1 93 ? 11.594 -9.875 6.18 1 94.88 93 TYR B N 1
ATOM 2099 C CA . TYR B 1 93 ? 10.906 -8.758 5.543 1 94.88 93 TYR B CA 1
ATOM 2100 C C . TYR B 1 93 ? 9.586 -8.461 6.238 1 94.88 93 TYR B C 1
ATOM 2102 O O . TYR B 1 93 ? 9.242 -7.301 6.469 1 94.88 93 TYR B O 1
ATOM 2110 N N . LEU B 1 94 ? 8.836 -9.477 6.59 1 96.44 94 LEU B N 1
ATOM 2111 C CA . LEU B 1 94 ? 7.574 -9.336 7.316 1 96.44 94 LEU B CA 1
ATOM 2112 C C . LEU B 1 94 ? 7.793 -8.617 8.641 1 96.44 94 LEU B C 1
ATOM 2114 O O . LEU B 1 94 ? 7.066 -7.68 8.977 1 96.44 94 LEU B O 1
ATOM 2118 N N . ASP B 1 95 ? 8.766 -9.055 9.375 1 94.31 95 ASP B N 1
ATOM 2119 C CA . ASP B 1 95 ? 9.078 -8.453 10.672 1 94.31 95 ASP B CA 1
ATOM 2120 C C . ASP B 1 95 ? 9.414 -6.973 10.516 1 94.31 95 ASP B C 1
ATOM 2122 O O . ASP B 1 95 ? 8.898 -6.133 11.258 1 94.31 95 ASP B O 1
ATOM 2126 N N . GLU B 1 96 ? 10.18 -6.652 9.547 1 92.12 96 GLU B N 1
ATOM 2127 C CA . GLU B 1 96 ? 10.625 -5.285 9.312 1 92.12 96 GLU B CA 1
ATOM 2128 C C . GLU B 1 96 ? 9.461 -4.383 8.906 1 92.12 96 GLU B C 1
ATOM 2130 O O . GLU B 1 96 ? 9.266 -3.314 9.484 1 92.12 96 GLU B O 1
ATOM 2135 N N . MET B 1 97 ? 8.664 -4.828 8 1 93.81 97 MET B N 1
ATOM 2136 C CA . MET B 1 97 ? 7.621 -3.98 7.434 1 93.81 97 MET B CA 1
ATOM 2137 C C . MET B 1 97 ? 6.418 -3.9 8.367 1 93.81 97 MET B C 1
ATOM 2139 O O . MET B 1 97 ? 5.613 -2.967 8.273 1 93.81 97 MET B O 1
ATOM 2143 N N . SER B 1 98 ? 6.277 -4.891 9.258 1 93.81 98 SER B N 1
ATOM 2144 C CA . SER B 1 98 ? 5.184 -4.855 10.227 1 93.81 98 SER B CA 1
ATOM 2145 C C . SER B 1 98 ? 5.508 -3.934 11.398 1 93.81 98 SER B C 1
ATOM 2147 O O . SER B 1 98 ? 4.621 -3.592 12.18 1 93.81 98 SER B O 1
ATOM 2149 N N . SER B 1 99 ? 6.715 -3.529 11.531 1 90.06 99 SER B N 1
ATOM 2150 C CA . SER B 1 99 ? 7.129 -2.637 12.609 1 90.06 99 SER B CA 1
ATOM 2151 C C . SER B 1 99 ? 6.602 -1.224 12.391 1 90.06 99 SER B C 1
ATOM 2153 O O . SER B 1 99 ? 6.148 -0.888 11.297 1 90.06 99 SER B O 1
ATOM 2155 N N . ALA B 1 100 ? 6.648 -0.45 13.461 1 87.5 100 ALA B N 1
ATOM 2156 C CA . ALA B 1 100 ? 6.203 0.938 13.359 1 87.5 100 ALA B CA 1
ATOM 2157 C C . ALA B 1 100 ? 7.035 1.707 12.344 1 87.5 100 ALA B C 1
ATOM 2159 O O . ALA B 1 100 ? 6.488 2.381 11.461 1 87.5 100 ALA B O 1
ATOM 2160 N N . PRO B 1 101 ? 8.398 1.584 12.305 1 86.25 101 PRO B N 1
ATOM 2161 C CA . PRO B 1 101 ? 9.188 2.277 11.289 1 86.25 101 PRO B CA 1
ATOM 2162 C C . PRO B 1 101 ? 8.922 1.768 9.875 1 86.25 101 PRO B C 1
ATOM 2164 O O . PRO B 1 101 ? 8.945 2.545 8.922 1 86.25 101 PRO B O 1
ATOM 2167 N N . GLY B 1 102 ? 8.75 0.487 9.742 1 90.5 102 GLY B N 1
ATOM 2168 C CA . GLY B 1 102 ? 8.438 -0.063 8.438 1 90.5 102 GLY B CA 1
ATOM 2169 C C . GLY B 1 102 ? 7.141 0.474 7.859 1 90.5 102 GLY B C 1
ATOM 2170 O O . GLY B 1 102 ? 7.094 0.871 6.691 1 90.5 102 GLY B O 1
ATOM 2171 N N . ARG B 1 103 ? 6.125 0.504 8.664 1 89.81 103 ARG B N 1
ATOM 2172 C CA . ARG B 1 103 ? 4.84 1.052 8.242 1 89.81 103 ARG B CA 1
ATOM 2173 C C . ARG B 1 103 ? 4.965 2.533 7.898 1 89.81 103 ARG B C 1
ATOM 2175 O O . ARG B 1 103 ? 4.391 2.994 6.91 1 89.81 103 ARG B O 1
ATOM 2182 N N . ALA B 1 104 ? 5.652 3.248 8.703 1 86.56 104 ALA B N 1
ATOM 2183 C CA . ALA B 1 104 ? 5.879 4.668 8.445 1 86.56 104 ALA B CA 1
ATOM 2184 C C . ALA B 1 104 ? 6.605 4.875 7.117 1 86.56 104 ALA B C 1
ATOM 2186 O O . ALA B 1 104 ? 6.281 5.793 6.363 1 86.56 104 ALA B O 1
ATOM 2187 N N . LEU B 1 105 ? 7.59 4.031 6.879 1 87.38 105 LEU B N 1
ATOM 2188 C CA . LEU B 1 105 ? 8.32 4.09 5.617 1 87.38 105 LEU B CA 1
ATOM 2189 C C . LEU B 1 105 ? 7.371 3.945 4.43 1 87.38 105 LEU B C 1
ATOM 2191 O O . LEU B 1 105 ? 7.402 4.754 3.502 1 87.38 105 LEU B O 1
ATOM 2195 N N . MET B 1 106 ? 6.539 2.957 4.488 1 90.31 106 MET B N 1
ATOM 2196 C CA . MET B 1 106 ? 5.629 2.691 3.377 1 90.31 106 MET B CA 1
ATOM 2197 C C . MET B 1 106 ? 4.656 3.852 3.182 1 90.31 106 MET B C 1
ATOM 2199 O O . MET B 1 106 ? 4.344 4.219 2.047 1 90.31 106 MET B O 1
ATOM 2203 N N . ARG B 1 107 ? 4.258 4.422 4.23 1 87.75 107 ARG B N 1
ATOM 2204 C CA . ARG B 1 107 ? 3.363 5.574 4.148 1 87.75 107 ARG B CA 1
ATOM 2205 C C . ARG B 1 107 ? 4.07 6.773 3.527 1 87.75 107 ARG B C 1
ATOM 2207 O O . ARG B 1 107 ? 3.498 7.477 2.691 1 87.75 107 ARG B O 1
ATOM 2214 N N . ASP B 1 108 ? 5.27 6.98 3.957 1 85.12 108 ASP B N 1
ATOM 2215 C CA . ASP B 1 108 ? 6.043 8.109 3.443 1 85.12 108 ASP B CA 1
ATOM 2216 C C . ASP B 1 108 ? 6.309 7.953 1.948 1 85.12 108 ASP B C 1
ATOM 2218 O O . ASP B 1 108 ? 6.238 8.93 1.195 1 85.12 108 ASP B O 1
ATOM 2222 N N . VAL B 1 109 ? 6.625 6.785 1.62 1 87.31 109 VAL B N 1
ATOM 2223 C CA . VAL B 1 109 ? 6.91 6.531 0.212 1 87.31 109 VAL B CA 1
ATOM 2224 C C . VAL B 1 109 ? 5.648 6.75 -0.618 1 87.31 109 VAL B C 1
ATOM 2226 O O . VAL B 1 109 ? 5.688 7.418 -1.655 1 87.31 109 VAL B O 1
ATOM 2229 N N . ALA B 1 110 ? 4.559 6.258 -0.165 1 86.31 110 ALA B N 1
ATOM 2230 C CA . ALA B 1 110 ? 3.293 6.418 -0.877 1 86.31 110 ALA B CA 1
ATOM 2231 C C . ALA B 1 110 ? 2.906 7.891 -0.984 1 86.31 110 ALA B C 1
ATOM 2233 O O . ALA B 1 110 ? 2.275 8.305 -1.959 1 86.31 110 ALA B O 1
ATOM 2234 N N . ALA B 1 111 ? 3.289 8.633 -0.047 1 81.31 111 ALA B N 1
ATOM 2235 C CA . ALA B 1 111 ? 2.912 10.047 0.015 1 81.31 111 ALA B CA 1
ATOM 2236 C C . ALA B 1 111 ? 3.9 10.914 -0.758 1 81.31 111 ALA B C 1
ATOM 2238 O O . ALA B 1 111 ? 3.623 12.078 -1.042 1 81.31 111 ALA B O 1
ATOM 2239 N N . SER B 1 112 ? 4.992 10.359 -0.995 1 78.5 112 SER B N 1
ATOM 2240 C CA . SER B 1 112 ? 6.059 11.148 -1.61 1 78.5 112 SER B CA 1
ATOM 2241 C C . SER B 1 112 ? 5.711 11.523 -3.045 1 78.5 112 SER B C 1
ATOM 2243 O O . SER B 1 112 ? 4.992 10.789 -3.729 1 78.5 112 SER B O 1
ATOM 2245 N N . THR B 1 113 ? 5.832 12.688 -3.436 1 64.94 113 THR B N 1
ATOM 2246 C CA . THR B 1 113 ? 5.562 13.195 -4.777 1 64.94 113 THR B CA 1
ATOM 2247 C C . THR B 1 113 ? 6.75 12.938 -5.703 1 64.94 113 THR B C 1
ATOM 2249 O O . THR B 1 113 ? 6.625 13.039 -6.922 1 64.94 113 THR B O 1
ATOM 2252 N N . SER B 1 114 ? 7.887 12.773 -5.176 1 63.88 114 SER B N 1
ATOM 2253 C CA . SER B 1 114 ? 9.102 12.719 -5.98 1 63.88 114 SER B CA 1
ATOM 2254 C C . SER B 1 114 ? 9.617 11.289 -6.109 1 63.88 114 SER B C 1
ATOM 2256 O O . SER B 1 114 ? 8.953 10.344 -5.672 1 63.88 114 SER B O 1
ATOM 2258 N N . GLY B 1 115 ? 10.844 11.055 -6.574 1 60.5 115 GLY B N 1
ATOM 2259 C CA . GLY B 1 115 ? 11.734 10 -7.031 1 60.5 115 GLY B CA 1
ATOM 2260 C C . GLY B 1 115 ? 11.844 8.852 -6.055 1 60.5 115 GLY B C 1
ATOM 2261 O O . GLY B 1 115 ? 12.648 7.934 -6.254 1 60.5 115 GLY B O 1
ATOM 2262 N N . CYS B 1 116 ? 10.867 8.828 -4.949 1 69.88 116 CYS B N 1
ATOM 2263 C CA . CYS B 1 116 ? 11.125 7.723 -4.027 1 69.88 116 CYS B CA 1
ATOM 2264 C C . CYS B 1 116 ? 10.234 6.531 -4.344 1 69.88 116 CYS B C 1
ATOM 2266 O O . CYS B 1 116 ? 10.523 5.406 -3.938 1 69.88 116 CYS B O 1
ATOM 2268 N N . VAL B 1 117 ? 9.055 6.648 -4.949 1 64.88 117 VAL B N 1
ATOM 2269 C CA . VAL B 1 117 ? 8.094 5.566 -5.168 1 64.88 117 VAL B CA 1
ATOM 2270 C C . VAL B 1 117 ? 8.797 4.391 -5.844 1 64.88 117 VAL B C 1
ATOM 2272 O O . VAL B 1 117 ? 8.656 3.244 -5.41 1 64.88 117 VAL B O 1
ATOM 2275 N N . GLY B 1 118 ? 9.797 4.559 -6.559 1 80.31 118 GLY B N 1
ATOM 2276 C CA . GLY B 1 118 ? 10.508 3.529 -7.301 1 80.31 118 GLY B CA 1
ATOM 2277 C C . GLY B 1 118 ? 11.727 2.998 -6.562 1 80.31 118 GLY B C 1
ATOM 2278 O O . GLY B 1 118 ? 12.156 1.869 -6.805 1 80.31 118 GLY B O 1
ATOM 2279 N N . LYS B 1 119 ? 12.062 3.623 -5.594 1 80.12 119 LYS B N 1
ATOM 2280 C CA . LYS B 1 119 ? 13.281 3.227 -4.906 1 80.12 119 LYS B CA 1
ATOM 2281 C C . LYS B 1 119 ? 13.039 2.023 -4 1 80.12 119 LYS B C 1
ATOM 2283 O O . LYS B 1 119 ? 13.875 1.116 -3.93 1 80.12 119 LYS B O 1
ATOM 2288 N N . CYS B 1 120 ? 11.93 2.039 -3.281 1 80.19 120 CYS B N 1
ATOM 2289 C CA . CYS B 1 120 ? 11.609 0.928 -2.391 1 80.19 120 CYS B CA 1
ATOM 2290 C C . CYS B 1 120 ? 11.453 -0.37 -3.172 1 80.19 120 CYS B C 1
ATOM 2292 O O . CYS B 1 120 ? 12.055 -1.387 -2.822 1 80.19 120 CYS B O 1
ATOM 2294 N N . ALA B 1 121 ? 10.734 -0.287 -4.234 1 84.94 121 ALA B N 1
ATOM 2295 C CA . ALA B 1 121 ? 10.523 -1.468 -5.066 1 84.94 121 ALA B CA 1
ATOM 2296 C C . ALA B 1 121 ? 11.836 -1.942 -5.688 1 84.94 121 ALA B C 1
ATOM 2298 O O . ALA B 1 121 ? 12.062 -3.146 -5.816 1 84.94 121 ALA B O 1
ATOM 2299 N N . ALA B 1 122 ? 12.641 -1.001 -6.051 1 87.56 122 ALA B N 1
ATOM 2300 C CA . ALA B 1 122 ? 13.93 -1.34 -6.656 1 87.56 122 ALA B CA 1
ATOM 2301 C C . ALA B 1 122 ? 14.836 -2.057 -5.656 1 87.56 122 ALA B C 1
ATOM 2303 O O . ALA B 1 122 ? 15.539 -3 -6.016 1 87.56 122 ALA B O 1
ATOM 2304 N N . MET B 1 123 ? 14.812 -1.57 -4.484 1 87.31 123 MET B N 1
ATOM 2305 C CA . MET B 1 123 ? 15.617 -2.199 -3.439 1 87.31 123 MET B CA 1
ATOM 2306 C C . MET B 1 123 ? 15.172 -3.639 -3.207 1 87.31 123 MET B C 1
ATOM 2308 O O . MET B 1 123 ? 16.016 -4.539 -3.086 1 87.31 123 MET B O 1
ATOM 2312 N N . VAL B 1 124 ? 13.883 -3.889 -3.117 1 92.12 124 VAL B N 1
ATOM 2313 C CA . VAL B 1 124 ? 13.344 -5.23 -2.945 1 92.12 124 VAL B CA 1
ATOM 2314 C C . VAL B 1 124 ? 13.734 -6.102 -4.137 1 92.12 124 VAL B C 1
ATOM 2316 O O . VAL B 1 124 ? 14.172 -7.242 -3.963 1 92.12 124 VAL B O 1
ATOM 2319 N N . ARG B 1 125 ? 13.633 -5.527 -5.293 1 93.19 125 ARG B N 1
ATOM 2320 C CA . ARG B 1 125 ? 13.969 -6.25 -6.512 1 93.19 125 ARG B CA 1
ATOM 2321 C C . ARG B 1 125 ? 15.43 -6.695 -6.5 1 93.19 125 ARG B C 1
ATOM 2323 O O . ARG B 1 125 ? 15.742 -7.82 -6.898 1 93.19 125 ARG B O 1
ATOM 2330 N N . GLU B 1 126 ? 16.234 -5.832 -6.07 1 92.56 126 GLU B N 1
ATOM 2331 C CA . GLU B 1 126 ? 17.656 -6.148 -6.012 1 92.56 126 GLU B CA 1
ATOM 2332 C C . GLU B 1 126 ? 17.922 -7.328 -5.082 1 92.56 126 GLU B C 1
ATOM 2334 O O . GLU B 1 126 ? 18.703 -8.227 -5.41 1 92.56 126 GLU B O 1
ATOM 2339 N N . GLN B 1 127 ? 17.297 -7.285 -3.986 1 94.12 127 GLN B N 1
ATOM 2340 C CA . GLN B 1 127 ? 17.469 -8.383 -3.037 1 94.12 127 GLN B CA 1
ATOM 2341 C C . GLN B 1 127 ? 16.953 -9.695 -3.615 1 94.12 127 GLN B C 1
ATOM 2343 O O . GLN B 1 127 ? 17.609 -10.734 -3.5 1 94.12 127 GLN B O 1
ATOM 2348 N N . LEU B 1 128 ? 15.844 -9.68 -4.203 1 96.44 128 LEU B N 1
ATOM 2349 C CA . LEU B 1 128 ? 15.266 -10.867 -4.812 1 96.44 128 LEU B CA 1
ATOM 2350 C C . LEU B 1 128 ? 16.141 -11.375 -5.961 1 96.44 128 LEU B C 1
ATOM 2352 O O . LEU B 1 128 ? 16.312 -12.578 -6.125 1 96.44 128 LEU B O 1
ATOM 2356 N N . GLN B 1 129 ? 16.688 -10.398 -6.711 1 96.62 129 GLN B N 1
ATOM 2357 C CA . GLN B 1 129 ? 17.516 -10.773 -7.844 1 96.62 129 GLN B CA 1
ATOM 2358 C C . GLN B 1 129 ? 18.781 -11.508 -7.375 1 96.62 129 GLN B C 1
ATOM 2360 O O . GLN B 1 129 ? 19.266 -12.414 -8.055 1 96.62 129 GLN B O 1
ATOM 2365 N N . ILE B 1 130 ? 19.312 -11.141 -6.266 1 96.31 130 ILE B N 1
ATOM 2366 C CA . ILE B 1 130 ? 20.469 -11.828 -5.688 1 96.31 130 ILE B CA 1
ATOM 2367 C C . ILE B 1 130 ? 20.125 -13.297 -5.445 1 96.31 130 ILE B C 1
ATOM 2369 O O . ILE B 1 130 ? 20.906 -14.188 -5.809 1 96.31 130 ILE B O 1
ATOM 2373 N N . MET B 1 131 ? 19 -13.555 -4.859 1 97 131 MET B N 1
ATOM 2374 C CA . MET B 1 131 ? 18.594 -14.922 -4.551 1 97 131 MET B CA 1
ATOM 2375 C C . MET B 1 131 ? 18.297 -15.703 -5.828 1 97 131 MET B C 1
ATOM 2377 O O . MET B 1 131 ? 18.625 -16.891 -5.934 1 97 131 MET B O 1
ATOM 2381 N N . ILE B 1 132 ? 17.688 -15.062 -6.797 1 97.56 132 ILE B N 1
ATOM 2382 C CA . ILE B 1 132 ? 17.375 -15.68 -8.078 1 97.56 132 ILE B CA 1
ATOM 2383 C C . ILE B 1 132 ? 18.656 -16.062 -8.805 1 97.56 132 ILE B C 1
ATOM 2385 O O . ILE B 1 132 ? 18.766 -17.156 -9.352 1 97.56 132 ILE B O 1
ATOM 2389 N N . ASP B 1 133 ? 19.594 -15.148 -8.867 1 97.06 133 ASP B N 1
ATOM 2390 C CA . ASP B 1 133 ? 20.875 -15.398 -9.539 1 97.06 133 ASP B CA 1
ATOM 2391 C C . ASP B 1 133 ? 21.594 -16.594 -8.922 1 97.06 133 ASP B C 1
ATOM 2393 O O . ASP B 1 133 ? 22.125 -17.438 -9.641 1 97.06 133 ASP B O 1
ATOM 2397 N N . ARG B 1 134 ? 21.578 -16.688 -7.621 1 96.25 134 ARG B N 1
ATOM 2398 C CA . ARG B 1 134 ? 22.156 -17.844 -6.938 1 96.25 134 ARG B CA 1
ATOM 2399 C C . ARG B 1 134 ? 21.469 -19.141 -7.348 1 96.25 134 ARG B C 1
ATOM 2401 O O . ARG B 1 134 ? 22.125 -20.141 -7.594 1 96.25 134 ARG B O 1
ATOM 2408 N N . ALA B 1 135 ? 20.156 -19.078 -7.336 1 96.56 135 ALA B N 1
ATOM 2409 C CA . ALA B 1 135 ? 19.375 -20.25 -7.727 1 96.56 135 ALA B CA 1
ATOM 2410 C C . ALA B 1 135 ? 19.703 -20.672 -9.156 1 96.56 135 ALA B C 1
ATOM 2412 O O . ALA B 1 135 ? 19.844 -21.875 -9.438 1 96.56 135 ALA B O 1
ATOM 2413 N N . THR B 1 136 ? 19.797 -19.719 -10.031 1 95.88 136 THR B N 1
ATOM 2414 C CA . THR B 1 136 ? 20.141 -19.984 -11.43 1 95.88 136 THR B CA 1
ATOM 2415 C C . THR B 1 136 ? 21.5 -20.656 -11.531 1 95.88 136 THR B C 1
ATOM 2417 O O . THR B 1 136 ? 21.688 -21.609 -12.305 1 95.88 136 THR B O 1
ATOM 2420 N N . GLU B 1 137 ? 22.438 -20.172 -10.789 1 95.69 137 GLU B N 1
ATOM 2421 C CA . GLU B 1 137 ? 23.781 -20.75 -10.766 1 95.69 137 GLU B CA 1
ATOM 2422 C C . GLU B 1 137 ? 23.75 -22.203 -10.312 1 95.69 137 GLU B C 1
ATOM 2424 O O . GLU B 1 137 ? 24.562 -23.016 -10.758 1 95.69 137 GLU B O 1
ATOM 2429 N N . ARG B 1 138 ? 22.828 -22.531 -9.453 1 95.44 138 ARG B N 1
ATOM 2430 C CA . ARG B 1 138 ? 22.672 -23.891 -8.938 1 95.44 138 ARG B CA 1
ATOM 2431 C C . ARG B 1 138 ? 21.844 -24.75 -9.891 1 95.44 138 ARG B C 1
ATOM 2433 O O . ARG B 1 138 ? 21.625 -25.938 -9.633 1 95.44 138 ARG B O 1
ATOM 2440 N N . GLY B 1 139 ? 21.203 -24.109 -10.914 1 95.62 139 GLY B N 1
ATOM 2441 C CA . GLY B 1 139 ? 20.391 -24.828 -11.883 1 95.62 139 GLY B CA 1
ATOM 2442 C C . GLY B 1 139 ? 18.938 -24.922 -11.484 1 95.62 139 GLY B C 1
ATOM 2443 O O . GLY B 1 139 ? 18.188 -25.734 -12.031 1 95.62 139 GLY B O 1
ATOM 2444 N N . GLU B 1 140 ? 18.5 -24.141 -10.484 1 94.94 140 GLU B N 1
ATOM 2445 C CA . GLU B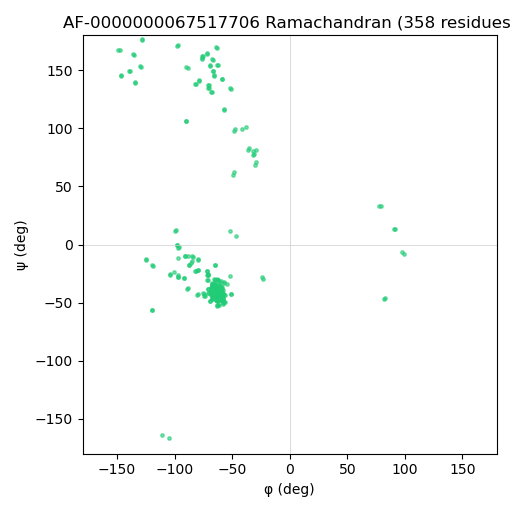 1 140 ? 17.109 -24.125 -10.047 1 94.94 140 GLU B CA 1
ATOM 2446 C C . GLU B 1 140 ? 16.266 -23.219 -10.938 1 94.94 140 GLU B C 1
ATOM 2448 O O . GLU B 1 140 ? 16.719 -22.156 -11.359 1 94.94 140 GLU B O 1
ATOM 2453 N N . ALA B 1 141 ? 15.141 -23.734 -11.211 1 93.25 141 ALA B N 1
ATOM 2454 C CA . ALA B 1 141 ? 14.172 -22.844 -11.852 1 93.25 141 ALA B CA 1
ATOM 2455 C C . ALA B 1 141 ? 13.672 -21.781 -10.883 1 93.25 141 ALA B C 1
ATOM 2457 O O . ALA B 1 141 ? 13.438 -22.062 -9.703 1 93.25 141 ALA B O 1
ATOM 2458 N N . SER B 1 142 ? 13.625 -20.625 -11.312 1 93.88 142 SER B N 1
ATOM 2459 C CA . SER B 1 142 ? 13.18 -19.516 -10.469 1 93.88 142 SER B CA 1
ATOM 2460 C C . SER B 1 142 ? 12.188 -18.625 -11.211 1 93.88 142 SER B C 1
ATOM 2462 O O . SER B 1 142 ? 12.352 -18.359 -12.398 1 93.88 142 SER B O 1
ATOM 2464 N N . PRO B 1 143 ? 11.164 -18.156 -10.562 1 95.31 143 PRO B N 1
ATOM 2465 C CA . PRO B 1 143 ? 10.383 -17.047 -11.133 1 95.31 143 PRO B CA 1
ATOM 2466 C C . PRO B 1 143 ? 11.188 -15.766 -11.258 1 95.31 143 PRO B C 1
ATOM 2468 O O . PRO B 1 143 ? 12.328 -15.695 -10.797 1 95.31 143 PRO B O 1
ATOM 2471 N N . THR B 1 144 ? 10.625 -14.789 -11.953 1 95.5 144 THR B N 1
ATOM 2472 C CA . THR B 1 144 ? 11.289 -13.484 -12.047 1 95.5 144 THR B CA 1
ATOM 2473 C C . THR B 1 144 ? 11.125 -12.703 -10.75 1 95.5 144 THR B C 1
ATOM 2475 O O . THR B 1 144 ? 10.266 -13.023 -9.922 1 95.5 144 THR B O 1
ATOM 2478 N N . ALA B 1 145 ? 11.953 -11.703 -10.586 1 95.94 145 ALA B N 1
ATOM 2479 C CA . ALA B 1 145 ? 11.828 -10.828 -9.422 1 95.94 145 ALA B CA 1
ATOM 2480 C C . ALA B 1 145 ? 10.453 -10.172 -9.367 1 95.94 145 ALA B C 1
ATOM 2482 O O . ALA B 1 145 ? 9.852 -10.055 -8.297 1 95.94 145 ALA B O 1
ATOM 2483 N N . ASP B 1 146 ? 9.93 -9.789 -10.508 1 93.81 146 ASP B N 1
ATOM 2484 C CA . ASP B 1 146 ? 8.609 -9.164 -10.586 1 93.81 146 ASP B CA 1
ATOM 2485 C C . ASP B 1 146 ? 7.52 -10.133 -10.141 1 93.81 146 ASP B C 1
ATOM 2487 O O . ASP B 1 146 ? 6.574 -9.734 -9.453 1 93.81 146 ASP B O 1
ATOM 2491 N N . ASP B 1 147 ? 7.695 -11.375 -10.516 1 95.12 147 ASP B N 1
ATOM 2492 C CA . ASP B 1 147 ? 6.734 -12.391 -10.094 1 95.12 147 ASP B CA 1
ATOM 2493 C C . ASP B 1 147 ? 6.762 -12.57 -8.578 1 95.12 147 ASP B C 1
ATOM 2495 O O . ASP B 1 147 ? 5.715 -12.727 -7.949 1 95.12 147 ASP B O 1
ATOM 2499 N N . LEU B 1 148 ? 7.945 -12.578 -8.062 1 96.75 148 LEU B N 1
ATOM 2500 C CA . LEU B 1 148 ? 8.086 -12.758 -6.625 1 96.75 148 LEU B CA 1
ATOM 2501 C C . LEU B 1 148 ? 7.551 -11.555 -5.863 1 96.75 148 LEU B C 1
ATOM 2503 O O . LEU B 1 148 ? 6.953 -11.703 -4.797 1 96.75 148 LEU B O 1
ATOM 2507 N N . ILE B 1 149 ? 7.75 -10.359 -6.375 1 96.19 149 ILE B N 1
ATOM 2508 C CA . ILE B 1 149 ? 7.184 -9.164 -5.766 1 96.19 149 ILE B CA 1
ATOM 2509 C C . ILE B 1 149 ? 5.66 -9.258 -5.758 1 96.19 149 ILE B C 1
ATOM 2511 O O . ILE B 1 149 ? 5.023 -9.055 -4.723 1 96.19 149 ILE B O 1
ATOM 2515 N N . ASP B 1 150 ? 5.074 -9.633 -6.848 1 96 150 ASP B N 1
ATOM 2516 C CA . ASP B 1 150 ? 3.623 -9.719 -6.965 1 96 150 ASP B CA 1
ATOM 2517 C C . ASP B 1 150 ? 3.057 -10.781 -6.027 1 96 150 ASP B C 1
ATOM 2519 O O . ASP B 1 150 ? 1.976 -10.609 -5.461 1 96 150 ASP B O 1
ATOM 2523 N N . ALA B 1 151 ? 3.812 -11.82 -5.832 1 96.56 151 ALA B N 1
ATOM 2524 C CA . ALA B 1 151 ? 3.264 -13 -5.164 1 96.56 151 ALA B CA 1
ATOM 2525 C C . ALA B 1 151 ? 3.502 -12.93 -3.656 1 96.56 151 ALA B C 1
ATOM 2527 O O . ALA B 1 151 ? 2.762 -13.539 -2.877 1 96.56 151 ALA B O 1
ATOM 2528 N N . ILE B 1 152 ? 4.562 -12.266 -3.264 1 97.75 152 ILE B N 1
ATOM 2529 C CA . ILE B 1 152 ? 4.961 -12.336 -1.862 1 97.75 152 ILE B CA 1
ATOM 2530 C C . ILE B 1 152 ? 4.93 -10.938 -1.249 1 97.75 152 ILE B C 1
ATOM 2532 O O . ILE B 1 152 ? 4.199 -10.688 -0.285 1 97.75 152 ILE B O 1
ATOM 2536 N N . VAL B 1 153 ? 5.66 -9.992 -1.843 1 97 153 VAL B N 1
ATOM 2537 C CA . VAL B 1 153 ? 5.879 -8.672 -1.272 1 97 153 VAL B CA 1
ATOM 2538 C C . VAL B 1 153 ? 4.574 -7.875 -1.292 1 97 153 VAL B C 1
ATOM 2540 O O . VAL B 1 153 ? 4.176 -7.305 -0.275 1 97 153 VAL B O 1
ATOM 2543 N N . ALA B 1 154 ? 3.922 -7.887 -2.461 1 96.94 154 ALA B N 1
ATOM 2544 C CA . ALA B 1 154 ? 2.721 -7.078 -2.652 1 96.94 154 ALA B CA 1
ATOM 2545 C C . ALA B 1 154 ? 1.615 -7.496 -1.688 1 96.94 154 ALA B C 1
ATOM 2547 O O . ALA B 1 154 ? 1.079 -6.668 -0.95 1 96.94 154 ALA B O 1
ATOM 2548 N N . PRO B 1 155 ? 1.274 -8.773 -1.617 1 97.25 155 PRO B N 1
ATOM 2549 C CA . PRO B 1 155 ? 0.228 -9.125 -0.654 1 97.25 155 PRO B CA 1
ATOM 2550 C C . PRO B 1 155 ? 0.655 -8.883 0.793 1 97.25 155 PRO B C 1
ATOM 2552 O O . PRO B 1 155 ? -0.182 -8.57 1.643 1 97.25 155 PRO B O 1
ATOM 2555 N N . MET B 1 156 ? 1.874 -8.992 1.103 1 97.19 156 MET B N 1
ATOM 2556 C CA . MET B 1 156 ? 2.365 -8.727 2.453 1 97.19 156 MET B CA 1
ATOM 2557 C C . MET B 1 156 ? 2.141 -7.27 2.842 1 97.19 156 MET B C 1
ATOM 2559 O O . MET B 1 156 ? 1.55 -6.984 3.885 1 97.19 156 MET B O 1
ATOM 2563 N N . ILE B 1 157 ? 2.605 -6.375 2.002 1 95.62 157 ILE B N 1
ATOM 2564 C CA . ILE B 1 157 ? 2.484 -4.945 2.27 1 95.62 157 ILE B CA 1
ATOM 2565 C C . ILE B 1 157 ? 1.011 -4.547 2.285 1 95.62 157 ILE B C 1
ATOM 2567 O O . ILE B 1 157 ? 0.581 -3.766 3.137 1 95.62 157 ILE B O 1
ATOM 2571 N N . TYR B 1 158 ? 0.216 -5.09 1.386 1 95.44 158 TYR B N 1
ATOM 2572 C CA . TYR B 1 158 ? -1.213 -4.801 1.34 1 95.44 158 TYR B CA 1
ATOM 2573 C C . TYR B 1 158 ? -1.89 -5.184 2.65 1 95.44 158 TYR B C 1
ATOM 2575 O O . TYR B 1 158 ? -2.654 -4.398 3.215 1 95.44 158 TYR B O 1
ATOM 2583 N N . ARG B 1 159 ? -1.63 -6.375 3.145 1 94.12 159 ARG B N 1
ATOM 2584 C CA . ARG B 1 159 ? -2.27 -6.836 4.371 1 94.12 159 ARG B CA 1
ATOM 2585 C C . ARG B 1 159 ? -1.782 -6.039 5.578 1 94.12 159 ARG B C 1
ATOM 2587 O O . ARG B 1 159 ? -2.561 -5.738 6.484 1 94.12 159 ARG B O 1
ATOM 2594 N N . ILE B 1 160 ? -0.555 -5.723 5.598 1 93.19 160 ILE B N 1
ATOM 2595 C CA . ILE B 1 160 ? 0.007 -4.953 6.703 1 93.19 160 ILE B CA 1
ATOM 2596 C C . ILE B 1 160 ? -0.674 -3.588 6.781 1 93.19 160 ILE B C 1
ATOM 2598 O O . ILE B 1 160 ? -1.016 -3.119 7.871 1 93.19 160 ILE B O 1
ATOM 2602 N N . LEU B 1 161 ? -0.932 -2.965 5.613 1 91.75 161 LEU B N 1
ATOM 2603 C CA . LEU B 1 161 ? -1.349 -1.566 5.609 1 91.75 161 LEU B CA 1
ATOM 2604 C C . LEU B 1 161 ? -2.867 -1.451 5.523 1 91.75 161 LEU B C 1
ATOM 2606 O O . LEU B 1 161 ? -3.447 -0.473 6 1 91.75 161 LEU B O 1
ATOM 2610 N N . TYR B 1 162 ? -3.557 -2.41 4.926 1 91.06 162 TYR B N 1
ATOM 2611 C CA . TYR B 1 162 ? -4.945 -2.166 4.543 1 91.06 162 TYR B CA 1
ATOM 2612 C C . TYR B 1 162 ? -5.867 -3.217 5.145 1 91.06 162 TYR B C 1
ATOM 2614 O O . TYR B 1 162 ? -7.094 -3.096 5.059 1 91.06 162 TYR B O 1
ATOM 2622 N N . SER B 1 163 ? -5.344 -4.246 5.656 1 87.69 163 SER B N 1
ATOM 2623 C CA . SER B 1 163 ? -6.168 -5.281 6.27 1 87.69 163 SER B CA 1
ATOM 2624 C C . SER B 1 163 ? -6.23 -5.113 7.785 1 87.69 163 SER B C 1
ATOM 2626 O O . SER B 1 163 ? -5.516 -4.281 8.352 1 87.69 163 SER B O 1
ATOM 2628 N N . GLU B 1 164 ? -7.062 -5.863 8.359 1 80.5 164 GLU B N 1
ATOM 2629 C CA . GLU B 1 164 ? -7.258 -5.77 9.805 1 80.5 164 GLU B CA 1
ATOM 2630 C C . GLU B 1 164 ? -6.059 -6.336 10.562 1 80.5 164 GLU B C 1
ATOM 2632 O O . GLU B 1 164 ? -5.789 -5.938 11.695 1 80.5 164 GLU B O 1
ATOM 2637 N N . ALA B 1 165 ? -5.457 -7.285 9.914 1 82.38 165 ALA B N 1
ATOM 2638 C CA . ALA B 1 165 ? -4.305 -7.898 10.57 1 82.38 165 ALA B CA 1
ATOM 2639 C C . ALA B 1 165 ? -3.18 -8.156 9.57 1 82.38 165 ALA B C 1
ATOM 2641 O O . ALA B 1 165 ? -3.436 -8.453 8.406 1 82.38 165 ALA B O 1
ATOM 2642 N N . ALA B 1 166 ? -1.945 -8.062 10.172 1 87.81 166 ALA B N 1
ATOM 2643 C CA . ALA B 1 166 ? -0.792 -8.492 9.383 1 87.81 166 ALA B CA 1
ATOM 2644 C C . ALA B 1 166 ? -0.883 -9.977 9.039 1 87.81 166 ALA B C 1
ATOM 2646 O O . ALA B 1 166 ? -1.567 -10.742 9.727 1 87.81 166 ALA B O 1
ATOM 2647 N N . PRO B 1 167 ? -0.223 -10.336 7.941 1 94.62 167 PRO B N 1
ATOM 2648 C CA . PRO B 1 167 ? -0.278 -11.758 7.613 1 94.62 167 PRO B CA 1
ATOM 2649 C C . PRO B 1 167 ? 0.451 -12.633 8.633 1 94.62 167 PRO B C 1
ATOM 2651 O O . PRO B 1 167 ? 1.422 -12.188 9.25 1 94.62 167 PRO B O 1
ATOM 2654 N N . THR B 1 168 ? -0.052 -13.836 8.773 1 94.88 168 THR B N 1
ATOM 2655 C CA . THR B 1 168 ? 0.645 -14.82 9.594 1 94.88 168 THR B CA 1
ATOM 2656 C C . THR B 1 168 ? 1.852 -15.383 8.852 1 94.88 168 THR B C 1
ATOM 2658 O O . THR B 1 168 ? 1.926 -15.297 7.625 1 94.88 168 THR B O 1
ATOM 2661 N N . LEU B 1 169 ? 2.738 -15.938 9.633 1 95.69 169 LEU B N 1
ATOM 2662 C CA . LEU B 1 169 ? 3.881 -16.609 9.023 1 95.69 169 LEU B CA 1
ATOM 2663 C C . LEU B 1 169 ? 3.424 -17.75 8.117 1 95.69 169 LEU B C 1
ATOM 2665 O O . LEU B 1 169 ? 4.004 -17.969 7.055 1 95.69 169 LEU B O 1
ATOM 2669 N N . GLU B 1 170 ? 2.434 -18.406 8.523 1 96.12 170 GLU B N 1
ATOM 2670 C CA . GLU B 1 170 ? 1.885 -19.5 7.73 1 96.12 170 GLU B CA 1
ATOM 2671 C C . GLU B 1 170 ? 1.429 -19 6.359 1 96.12 170 GLU B C 1
ATOM 2673 O O . GLU B 1 170 ? 1.688 -19.656 5.344 1 96.12 170 GLU B O 1
ATOM 2678 N N . ARG B 1 171 ? 0.805 -17.875 6.34 1 96.12 171 ARG B N 1
ATOM 2679 C CA . ARG B 1 171 ? 0.337 -17.312 5.082 1 96.12 171 ARG B CA 1
ATOM 2680 C C . ARG B 1 171 ? 1.509 -16.922 4.188 1 96.12 171 ARG B C 1
ATOM 2682 O O . ARG B 1 171 ? 1.473 -17.125 2.975 1 96.12 171 ARG B O 1
ATOM 2689 N N . VAL B 1 172 ? 2.521 -16.391 4.77 1 97.62 172 VAL B N 1
ATOM 2690 C CA . VAL B 1 172 ? 3.719 -16.016 4.027 1 97.62 172 VAL B CA 1
ATOM 2691 C C . VAL B 1 172 ? 4.363 -17.25 3.402 1 97.62 172 VAL B C 1
ATOM 2693 O O . VAL B 1 172 ? 4.746 -17.219 2.23 1 97.62 172 VAL B O 1
ATOM 2696 N N . HIS B 1 173 ? 4.438 -18.297 4.16 1 97.56 173 HIS B N 1
ATOM 2697 C CA . HIS B 1 173 ? 5 -19.547 3.652 1 97.56 173 HIS B CA 1
ATOM 2698 C C . HIS B 1 173 ? 4.172 -20.094 2.498 1 97.56 173 HIS B C 1
ATOM 2700 O O . HIS B 1 173 ? 4.719 -20.641 1.537 1 97.56 173 HIS B O 1
ATOM 2706 N N . GLN B 1 174 ? 2.902 -19.938 2.619 1 96.19 174 GLN B N 1
ATOM 2707 C CA . GLN B 1 174 ? 2.023 -20.375 1.542 1 96.19 174 GLN B CA 1
ATOM 2708 C C . GLN B 1 174 ? 2.293 -19.594 0.258 1 96.19 174 GLN B C 1
ATOM 2710 O O . GLN B 1 174 ? 2.299 -20.172 -0.833 1 96.19 174 GLN B O 1
ATOM 2715 N N . TRP B 1 175 ? 2.5 -18.281 0.384 1 96.88 175 TRP B N 1
ATOM 2716 C CA . TRP B 1 175 ? 2.82 -17.469 -0.789 1 96.88 175 TRP B CA 1
ATOM 2717 C C . TRP B 1 175 ? 4.109 -17.953 -1.447 1 96.88 175 TRP B C 1
ATOM 2719 O O . TRP B 1 175 ? 4.16 -18.125 -2.666 1 96.88 175 TRP B O 1
ATOM 2729 N N . VAL B 1 176 ? 5.125 -18.188 -0.649 1 97.5 176 VAL B N 1
ATOM 2730 C CA . VAL B 1 176 ? 6.426 -18.625 -1.155 1 97.5 176 VAL B CA 1
ATOM 2731 C C . VAL B 1 176 ? 6.277 -19.969 -1.869 1 97.5 176 VAL B C 1
ATOM 2733 O O . VAL B 1 176 ? 6.75 -20.125 -2.996 1 97.5 176 VAL B O 1
ATOM 2736 N N . ASN B 1 177 ? 5.57 -20.906 -1.277 1 95.75 177 ASN B N 1
ATOM 2737 C CA . ASN B 1 177 ? 5.418 -22.234 -1.841 1 95.75 177 ASN B CA 1
ATOM 2738 C C . ASN B 1 177 ? 4.609 -22.219 -3.135 1 95.75 177 ASN B C 1
ATOM 2740 O O . ASN B 1 177 ? 4.93 -22.922 -4.086 1 95.75 177 ASN B O 1
ATOM 2744 N N . ARG B 1 178 ? 3.672 -21.406 -3.152 1 91.62 178 ARG B N 1
ATOM 2745 C CA . ARG B 1 178 ? 2.824 -21.312 -4.336 1 91.62 178 ARG B CA 1
ATOM 2746 C C . ARG B 1 178 ? 3.607 -20.766 -5.527 1 91.62 178 ARG B C 1
ATOM 2748 O O . ARG B 1 178 ? 3.406 -21.203 -6.66 1 91.62 178 ARG B O 1
ATOM 2755 N N . CYS B 1 179 ? 4.449 -19.812 -5.297 1 91.19 179 CYS B N 1
ATOM 2756 C CA . CYS B 1 179 ? 5.184 -19.188 -6.391 1 91.19 179 CYS B CA 1
ATOM 2757 C C . CYS B 1 179 ? 6.242 -20.125 -6.949 1 91.19 179 CYS B C 1
ATOM 2759 O O . CYS B 1 179 ? 6.688 -19.953 -8.086 1 91.19 179 CYS B O 1
ATOM 2761 N N . LEU B 1 180 ? 6.656 -21.078 -6.164 1 91.44 180 LEU B N 1
ATOM 2762 C CA . LEU B 1 180 ? 7.715 -21.984 -6.594 1 91.44 180 LEU B CA 1
ATOM 2763 C C . LEU B 1 180 ? 7.133 -23.281 -7.125 1 91.44 180 LEU B C 1
ATOM 2765 O O . LEU B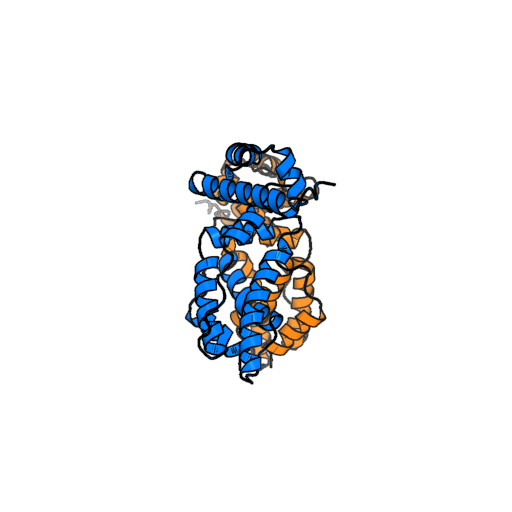 1 180 ? 7.836 -24.078 -7.766 1 91.44 180 LEU B O 1
ATOM 2769 N N . GLY B 1 181 ? 5.75 -23.422 -7.129 1 81.12 181 GLY B N 1
ATOM 2770 C CA . GLY B 1 181 ? 5.129 -24.656 -7.586 1 81.12 181 GLY B CA 1
ATOM 2771 C C . GLY B 1 181 ? 5.055 -25.719 -6.512 1 81.12 181 GLY B C 1
ATOM 2772 O O . GLY B 1 181 ? 5.879 -25.75 -5.594 1 81.12 181 GLY B O 1
#

Foldseek 3Di:
DPPPVPPDPVVVVVVLLVLLLVLLVVCVVVDPPVPDALCSSCVSSVHDSVSVCVVQVGDLSSLLVSLCVVLQDDQQDCPPALLVSQLVVLVVVLVQCLDPSNVSNVVSLVPRPDDRVVVNLVSQQVNNVSSVVVNVVVVADDDHSVLLCVQAVVVQNCCSHPNPDGDDSVVNSVSSVVRRD/DPPPPPPDPVVVVVVLLVLLLVLLVVVVVVDPPVPDALCSSCVSSVHDSVVVCVVQVGDLSSLLVSLCVVPQDDQQDCPPALLVSQLVVLVVVLVQCLDPSNVSNVVSLVPRPDDRVVVNLVSQQVNNVSSVVVCVVVVADDDHSVLLCVQAVVVQNCCSHPNPDGDDSVVNSVSSVVRRD

Nearest PDB structures (foldseek):
  3c2b-assembly1_B  TM=6.321E-01  e=1.675E-03  Agrobacterium fabrum str. C58
  5cw8-assembly1_A  TM=6.249E-01  e=4.248E-03  Mycobacterium tuberculosis H37Rv
  3egq-assembly1_B  TM=5.034E-01  e=1.519E-03  Archaeoglobus fulgidus
  3bjb-assembly2_D  TM=6.564E-01  e=1.077E-02  Rhodococcus jostii RHA1
  2d6y-assembly1_A  TM=4.787E-01  e=6.601E-03  Streptomyces coelicolor A3(2)

Radius of gyration: 23.69 Å; Cα contacts (8 Å, |Δi|>4): 398; chains: 2; bounding box: 103×50×44 Å

pLDDT: mean 88.21, std 13.72, range [33.44, 97.75]

Organism: Pseudomonas syringae pv. tomato (strain ATCC BAA-871 / DC3000) (NCBI:txid223283)

InterPro domains:
  IPR001647 DNA-binding HTH domain, TetR-type [PF00440] (23-63)
  IPR001647 DNA-binding HTH domain, TetR-type [PS50977] (14-74)
  IPR009057 Homedomain-like superfamily [SSF46689] (11-70)
  IPR011075 Tetracyclin repressor-like, C-terminal domain [PF16859] (76-177)
  IPR036271 Tetracyclin repressor-like, C-terminal domain superfamily [SSF48498] (78-180)
  IPR050109 HTH-type, TetR-like transcriptional regulator [PTHR30055] (1-178)

Solvent-accessible surface area (backbone atoms only — not comparable to full-atom values): 19679 Å² total; per-residue (Å²): 128,84,76,75,75,77,78,62,70,68,56,56,55,47,49,53,50,50,37,41,36,50,24,48,53,53,46,52,74,76,36,59,71,90,73,64,47,56,61,60,34,17,59,67,39,71,49,53,48,65,61,50,40,72,75,45,63,45,62,50,37,41,52,21,53,37,37,51,62,70,65,54,72,74,81,72,66,84,68,85,41,55,67,56,26,50,51,54,46,50,54,53,48,49,57,49,47,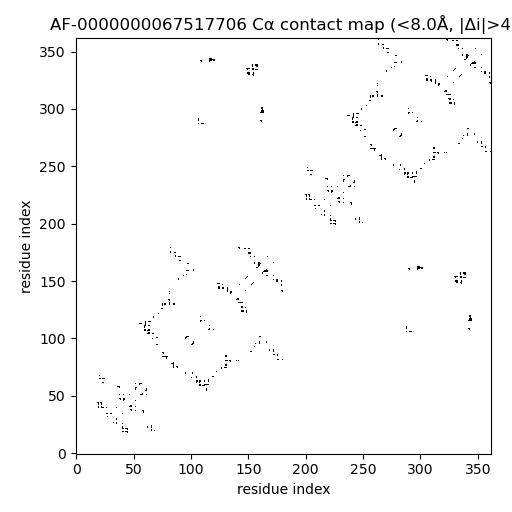67,32,72,69,32,44,50,32,54,50,26,26,53,67,26,88,57,90,48,22,38,46,61,48,47,53,53,38,51,50,44,40,55,49,42,52,53,25,47,75,74,68,44,88,67,69,53,47,68,55,47,37,33,51,43,51,17,28,47,53,38,25,52,44,32,31,81,51,60,74,50,70,67,56,53,50,49,32,56,44,60,70,72,102,131,84,77,72,75,78,76,63,70,67,54,56,54,47,50,54,50,49,36,41,37,49,23,48,54,54,46,54,74,75,37,60,71,86,72,64,46,57,62,60,34,16,58,67,39,72,49,51,47,66,61,50,41,72,74,45,63,44,62,49,35,42,52,22,52,37,37,52,62,69,63,55,73,74,83,71,67,84,67,85,41,54,69,55,26,48,51,55,48,50,53,52,49,48,56,48,47,67,32,72,70,32,44,50,31,54,50,25,25,53,66,26,87,57,88,48,23,36,46,60,48,47,54,53,38,52,50,45,42,56,50,41,51,52,24,46,75,73,69,43,89,67,70,53,48,67,53,46,38,35,51,43,51,18,28,45,54,39,26,50,46,30,32,80,52,61,72,51,70,67,55,52,49,49,34,55,45,60,69,70,101